Protein AF-Q5DHS1-F1 (afdb_monomer_lite)

Radius of gyration: 29.1 Å; chains: 1; bounding box: 76×35×102 Å

Sequence (194 aa):
MLNRVANLGSSSQIPRDYERNPNKVKKFFRTSRSTSKSRQNVSSSAIWNNHNSSSVSKNNDNNSNKNLPIPMELSWEQVVTKDGFVKHFLKVFCEKVRKGDHFKTIGLIGSTTAGLCVKELVKNHYSKYGTCNDFYLSEIIGRIQPISTLTSSSSPVWSFTEQKIRRIDSNEKILSLFQDTSPGYGLCRRIELS

Organism: Schistosoma japonicum (NCBI:txid6182)

pLDDT: mean 72.88, std 25.74, range [29.55, 98.44]

Secondary structure (DSSP, 8-state):
-----------------------------------------------B-------------------PPPPSBSSEEEEE-TTS-EEEEEEEE-TTTSTT--EEEEEE-TT-BHHHHHHHHIIIIITTT--GGG--EEEEEEEEEE-TT-TT-SSPPEEEEEEEEEEPPTTSBHHHHHHH--PPTT-EEEEEE-

Foldseek 3Di:
DDDDDDDDDDDDDDDDDDDDDDDDDDDDPPPDDDDDDDDDDDAPFDWDDDPDPDPDDDDDDPDDPPPDPDDQEPFKDWDQDPVRDIWIKGWAQECVQPNPRGTDIDTADQQDFFLNVLQVCCVPPNVVRDDSVVKFKKKFKWAWDFPPPCPPDPDTTITTGTDDIDTGDRRHHPVCPPVVDTHPPRIHIHMYMD

Structure (mmCIF, N/CA/C/O backbone):
data_AF-Q5DHS1-F1
#
_entry.id   AF-Q5DHS1-F1
#
loop_
_atom_site.group_PDB
_atom_site.id
_atom_site.type_symbol
_atom_site.label_atom_id
_atom_site.label_alt_id
_atom_site.label_comp_id
_atom_site.label_asym_id
_atom_site.label_entity_id
_atom_site.label_seq_id
_atom_site.pdbx_PDB_ins_code
_atom_site.Cartn_x
_atom_site.Cartn_y
_atom_site.Cartn_z
_atom_site.occupancy
_atom_site.B_iso_or_equiv
_atom_site.auth_seq_id
_atom_site.auth_comp_id
_atom_site.auth_asym_id
_atom_site.auth_atom_id
_atom_site.pdbx_PDB_model_num
ATOM 1 N N . MET A 1 1 ? -23.107 0.014 64.061 1.00 37.88 1 MET A N 1
ATOM 2 C CA . MET A 1 1 ? -24.541 -0.192 64.356 1.00 37.88 1 MET A CA 1
ATOM 3 C C . MET A 1 1 ? -25.331 0.938 63.723 1.00 37.88 1 MET A C 1
ATOM 5 O O . MET A 1 1 ? -24.815 2.040 63.610 1.00 37.88 1 MET A O 1
ATOM 9 N N . LEU A 1 2 ? -26.506 0.586 63.209 1.00 37.94 2 LEU A N 1
ATOM 10 C CA . LEU A 1 2 ? -27.396 1.366 62.351 1.00 37.94 2 LEU A CA 1
ATOM 11 C C . LEU A 1 2 ? -27.851 2.688 62.982 1.00 37.94 2 LEU A C 1
ATOM 13 O O . LEU A 1 2 ? -28.116 2.723 64.175 1.00 37.94 2 LEU A O 1
ATOM 17 N N . ASN A 1 3 ? -28.066 3.706 62.144 1.00 39.12 3 ASN A N 1
ATOM 18 C CA . ASN A 1 3 ? -29.269 4.534 62.235 1.00 39.12 3 ASN A CA 1
ATOM 19 C C . ASN A 1 3 ? -29.636 5.090 60.848 1.00 39.12 3 ASN A C 1
ATOM 21 O O . ASN A 1 3 ? -28.933 5.916 60.271 1.00 39.12 3 ASN A O 1
ATOM 25 N N . ARG A 1 4 ? -30.752 4.580 60.313 1.00 42.94 4 ARG A N 1
ATOM 26 C CA . ARG A 1 4 ? -31.542 5.121 59.198 1.00 42.94 4 ARG A CA 1
ATOM 27 C C . ARG A 1 4 ? -32.915 5.457 59.765 1.00 42.94 4 ARG A C 1
ATOM 29 O O . ARG A 1 4 ? -33.554 4.542 60.266 1.00 42.94 4 ARG A O 1
ATOM 36 N N . VAL A 1 5 ? -33.381 6.689 59.582 1.00 40.88 5 VAL A N 1
ATOM 37 C CA . VAL A 1 5 ? -34.800 7.108 59.520 1.00 40.88 5 VAL A CA 1
ATOM 38 C C . VAL A 1 5 ? -34.810 8.610 59.178 1.00 40.88 5 VAL A C 1
ATOM 40 O O . VAL A 1 5 ? -33.939 9.314 59.670 1.00 40.88 5 VAL A O 1
ATOM 43 N N . ALA A 1 6 ? -35.727 9.226 58.428 1.00 39.50 6 ALA A N 1
ATOM 44 C CA . ALA A 1 6 ? -36.645 8.851 57.350 1.00 39.50 6 ALA A CA 1
ATOM 45 C C . ALA A 1 6 ? -37.309 10.156 56.832 1.00 39.50 6 ALA A C 1
ATOM 47 O O . ALA A 1 6 ? -37.426 11.121 57.577 1.00 39.50 6 ALA A O 1
ATOM 48 N N . ASN A 1 7 ? -37.784 10.110 55.583 1.00 36.38 7 ASN A N 1
ATOM 49 C CA . ASN A 1 7 ? -38.952 10.792 55.002 1.00 36.38 7 ASN A CA 1
ATOM 50 C C . ASN A 1 7 ? -39.144 12.318 55.068 1.00 36.38 7 ASN A C 1
ATOM 52 O O . ASN A 1 7 ? -39.484 12.879 56.102 1.00 36.38 7 ASN A O 1
ATOM 56 N N . LEU A 1 8 ? -39.252 12.898 53.865 1.00 40.66 8 LEU A N 1
ATOM 57 C CA . LEU A 1 8 ? -40.313 13.845 53.507 1.00 40.66 8 LEU A CA 1
ATOM 58 C C . LEU A 1 8 ? -40.911 13.424 52.146 1.00 40.66 8 LEU A C 1
ATOM 60 O O . LEU A 1 8 ? -40.258 13.542 51.113 1.00 40.66 8 LEU A O 1
ATOM 64 N N . GLY A 1 9 ? -42.139 12.889 52.157 1.00 29.55 9 GLY A N 1
ATOM 65 C CA . GLY A 1 9 ? -43.103 13.081 51.056 1.00 29.55 9 GLY A CA 1
ATOM 66 C C . GLY A 1 9 ? -43.733 14.477 51.200 1.00 29.55 9 GLY A C 1
ATOM 67 O O . GLY A 1 9 ? -43.505 15.135 52.208 1.00 29.55 9 GLY A O 1
ATOM 68 N N . SER A 1 10 ? -44.549 15.029 50.308 1.00 35.62 10 SER A N 1
ATOM 69 C CA . SER A 1 10 ? -45.313 14.514 49.169 1.00 35.62 10 SER A CA 1
ATOM 70 C C . SER A 1 10 ? -45.924 15.722 48.426 1.00 35.62 10 SER A C 1
ATOM 72 O O . SER A 1 10 ? -46.044 16.788 49.025 1.00 35.62 10 SER A O 1
ATOM 74 N N . SER A 1 11 ? -46.486 15.473 47.229 1.00 35.16 11 SER A N 1
ATOM 75 C CA . SER A 1 11 ? -47.590 16.241 46.595 1.00 35.16 11 SER A CA 1
ATOM 76 C C . SER A 1 11 ? -47.197 17.557 45.891 1.00 35.16 11 SER A C 1
ATOM 78 O O . SER A 1 11 ? -46.463 18.350 46.453 1.00 35.16 11 SER A O 1
ATOM 80 N N . SER A 1 12 ? -47.673 17.942 44.702 1.00 40.12 12 SER A N 1
ATOM 81 C CA . SER A 1 12 ? -48.556 17.379 43.661 1.00 40.12 12 SER A CA 1
ATOM 82 C C . SER A 1 12 ? -48.578 18.367 42.464 1.00 40.12 12 SER A C 1
ATOM 84 O O . SER A 1 12 ? -48.088 19.483 42.594 1.00 40.12 12 SER A O 1
ATOM 86 N N . GLN A 1 13 ? -49.218 17.963 41.349 1.00 40.41 13 GLN A N 1
ATOM 87 C CA . GLN A 1 13 ? -49.815 18.776 40.257 1.00 40.41 13 GLN A CA 1
ATOM 88 C C . GLN A 1 13 ? -49.124 18.797 38.866 1.00 40.41 13 GLN A C 1
ATOM 90 O O . GLN A 1 13 ? -48.274 19.619 38.552 1.00 40.41 13 GLN A O 1
ATOM 95 N N . ILE A 1 14 ? -49.628 17.918 37.990 1.00 42.31 14 ILE A N 1
ATOM 96 C CA . ILE A 1 14 ? -49.925 18.114 36.545 1.00 42.31 14 ILE A CA 1
ATOM 97 C C . ILE A 1 14 ? -51.483 18.248 36.500 1.00 42.31 14 ILE A C 1
ATOM 99 O O . ILE A 1 14 ? -52.066 17.629 37.401 1.00 42.31 14 ILE A O 1
ATOM 103 N N . PRO A 1 15 ? -52.231 18.952 35.592 1.00 47.88 15 PRO A N 1
ATOM 104 C CA . PRO A 1 15 ? -52.033 19.176 34.134 1.00 47.88 15 PRO A CA 1
ATOM 105 C C . PRO A 1 15 ? -52.479 20.557 33.559 1.00 47.88 15 PRO A C 1
ATOM 107 O O . PRO A 1 15 ? -53.162 21.326 34.229 1.00 47.88 15 PRO A O 1
ATOM 110 N N . ARG A 1 16 ? -52.213 20.824 32.262 1.00 40.84 16 ARG A N 1
ATOM 111 C CA . ARG A 1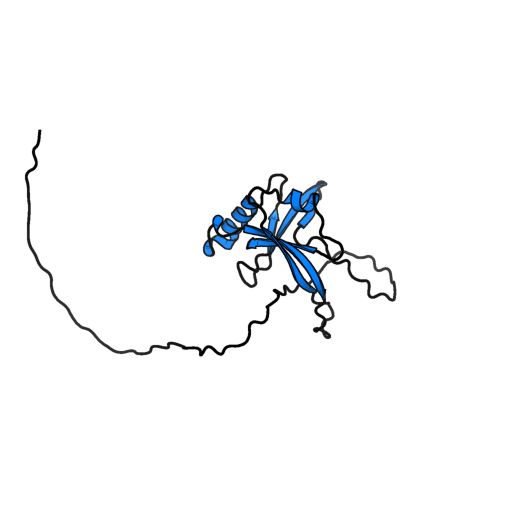 16 ? -53.252 20.922 31.197 1.00 40.84 16 ARG A CA 1
ATOM 112 C C . ARG A 1 16 ? -52.718 21.343 29.818 1.00 40.84 16 ARG A C 1
ATOM 114 O O . ARG A 1 16 ? -51.887 22.234 29.689 1.00 40.84 16 ARG A O 1
ATOM 121 N N . ASP A 1 17 ? -53.281 20.663 28.822 1.00 38.78 17 ASP A N 1
ATOM 122 C CA . ASP A 1 17 ? -53.194 20.840 27.373 1.00 38.78 17 ASP A CA 1
ATOM 123 C C . ASP A 1 17 ? -53.695 22.198 26.868 1.00 38.78 17 ASP A C 1
ATOM 125 O O . ASP A 1 17 ? -54.686 22.700 27.390 1.00 38.78 17 ASP A O 1
ATOM 129 N N . TYR A 1 18 ? -53.121 22.674 25.753 1.00 39.22 18 TYR A N 1
ATOM 130 C CA . TYR A 1 18 ? -53.874 23.341 24.683 1.00 39.22 18 TYR A CA 1
ATOM 131 C C . TYR A 1 18 ? -53.298 23.017 23.287 1.00 39.22 18 TYR A C 1
ATOM 133 O O . TYR A 1 18 ? -52.152 23.312 22.965 1.00 39.22 18 TYR A O 1
ATOM 141 N N . GLU A 1 19 ? -54.174 22.397 22.497 1.00 35.56 19 GLU A N 1
ATOM 142 C CA . GLU A 1 19 ? -54.429 22.529 21.055 1.00 35.56 19 GLU A CA 1
ATOM 143 C C . GLU A 1 19 ? -53.385 22.201 19.965 1.00 35.56 19 GLU A C 1
ATOM 145 O O . GLU A 1 19 ? -52.523 22.970 19.549 1.00 35.56 19 GLU A O 1
ATOM 150 N N . ARG A 1 20 ? -53.680 21.049 19.353 1.00 37.91 20 ARG A N 1
ATOM 151 C CA . ARG A 1 20 ? -53.499 20.639 17.957 1.00 37.91 20 ARG A CA 1
ATOM 152 C C . ARG A 1 20 ? -54.039 21.683 16.957 1.00 37.91 20 ARG A C 1
ATOM 154 O O . ARG A 1 20 ? -55.234 21.948 16.953 1.00 37.91 20 ARG A O 1
ATOM 161 N N . ASN A 1 21 ? -53.220 22.090 15.980 1.00 38.38 21 ASN A N 1
ATOM 162 C CA . ASN A 1 21 ? -53.707 22.574 14.680 1.00 38.38 21 ASN A CA 1
ATOM 163 C C . ASN A 1 21 ? -53.128 21.710 13.533 1.00 38.38 21 ASN A C 1
ATOM 165 O O . ASN A 1 21 ? -51.906 21.647 13.369 1.00 38.38 21 ASN A O 1
ATOM 169 N N . PRO A 1 22 ? -53.970 20.988 12.767 1.00 49.56 22 PRO A N 1
ATOM 170 C CA . PRO A 1 22 ? -53.556 20.165 11.641 1.00 49.56 22 PRO A CA 1
ATOM 171 C C . PRO A 1 22 ? -53.614 20.996 10.356 1.00 49.56 22 PRO A C 1
ATOM 173 O O . PRO A 1 22 ? -54.650 21.582 10.088 1.00 49.56 22 PRO A O 1
ATOM 176 N N . ASN A 1 23 ? -52.535 21.041 9.561 1.00 40.97 23 ASN A N 1
ATOM 177 C CA . ASN A 1 23 ? -52.556 21.118 8.084 1.00 40.97 23 ASN A CA 1
ATOM 178 C C . ASN A 1 23 ? -51.197 21.567 7.518 1.00 40.97 23 ASN A C 1
ATOM 180 O O . ASN A 1 23 ? -50.918 22.760 7.442 1.00 40.97 23 ASN A O 1
ATOM 184 N N . LYS A 1 24 ? -50.395 20.605 7.035 1.00 42.62 24 LYS A N 1
ATOM 185 C CA . LYS A 1 24 ? -49.789 20.606 5.681 1.00 42.62 24 LYS A CA 1
ATOM 186 C C . LYS A 1 24 ? -48.944 19.340 5.440 1.00 42.62 24 LYS A C 1
ATOM 188 O O . LYS A 1 24 ? -47.745 19.280 5.671 1.00 42.62 24 LYS A O 1
ATOM 193 N N . VAL A 1 25 ? -49.661 18.309 4.986 1.00 42.97 25 VAL A N 1
ATOM 194 C CA . VAL A 1 25 ? -49.356 17.325 3.917 1.00 42.97 25 VAL A CA 1
ATOM 195 C C . VAL A 1 25 ? -48.114 17.724 3.069 1.00 42.97 25 VAL A C 1
ATOM 197 O O . VAL A 1 25 ? -48.027 18.870 2.649 1.00 42.97 25 VAL A O 1
ATOM 200 N N . LYS A 1 26 ? -47.127 16.877 2.727 1.00 40.50 26 LYS A N 1
ATOM 201 C CA . LYS A 1 26 ? -47.212 15.607 1.981 1.00 40.50 26 LYS A CA 1
ATOM 202 C C . LYS A 1 26 ? -45.978 14.720 2.190 1.00 40.50 26 LYS A C 1
ATOM 204 O O . LYS A 1 26 ? -44.842 15.149 2.025 1.00 40.50 26 LYS A O 1
ATOM 209 N N . LYS A 1 27 ? -46.260 13.438 2.443 1.00 43.66 27 LYS A N 1
ATOM 210 C CA . LYS A 1 27 ? -45.350 12.301 2.284 1.00 43.66 27 LYS A CA 1
ATOM 211 C C . LYS A 1 27 ? -44.968 12.164 0.808 1.00 43.66 27 LYS A C 1
ATOM 213 O O . LYS A 1 27 ? -45.851 12.014 -0.031 1.00 43.66 27 LYS A O 1
ATOM 218 N N . PHE A 1 28 ? -43.674 12.110 0.517 1.00 39.44 28 PHE A N 1
ATOM 219 C CA . PHE A 1 28 ? -43.167 11.504 -0.711 1.00 39.44 28 PHE A CA 1
ATOM 220 C C . PHE A 1 28 ? -42.215 10.375 -0.331 1.00 39.44 28 PHE A C 1
ATOM 222 O O . PHE A 1 28 ? -41.002 10.546 -0.270 1.00 39.44 28 PHE A O 1
ATOM 229 N N . PHE A 1 29 ? -42.783 9.195 -0.084 1.00 41.22 29 PHE A N 1
ATOM 230 C CA . PHE A 1 29 ? -42.032 7.960 -0.261 1.00 41.22 29 PHE A CA 1
ATOM 231 C C . PHE A 1 29 ? -41.867 7.761 -1.767 1.00 41.22 29 PHE A C 1
ATOM 233 O O . PHE A 1 29 ? -42.817 7.404 -2.461 1.00 41.22 29 PHE A O 1
ATOM 240 N N . ARG A 1 30 ? -40.666 8.013 -2.290 1.00 38.75 30 ARG A N 1
ATOM 241 C CA . ARG A 1 30 ? -40.283 7.470 -3.594 1.00 38.75 30 ARG A CA 1
ATOM 242 C C . ARG A 1 30 ? -39.924 6.003 -3.393 1.00 38.75 30 ARG A C 1
ATOM 244 O O . ARG A 1 30 ? -38.779 5.661 -3.118 1.00 38.75 30 ARG A O 1
ATOM 251 N N . THR A 1 31 ? -40.916 5.133 -3.534 1.00 42.19 31 THR A N 1
ATOM 252 C CA . THR A 1 31 ? -40.681 3.728 -3.867 1.00 42.19 31 THR A CA 1
ATOM 253 C C . THR A 1 31 ? -40.178 3.670 -5.306 1.00 42.19 31 THR A C 1
ATOM 255 O O . THR A 1 31 ? -40.968 3.654 -6.251 1.00 42.19 31 THR A O 1
ATOM 258 N N . SER A 1 32 ? -38.859 3.664 -5.487 1.00 41.00 32 SER A N 1
ATOM 259 C CA . SER A 1 32 ? -38.276 3.271 -6.766 1.00 41.00 32 SER A CA 1
ATOM 260 C C . SER A 1 32 ? -38.293 1.751 -6.848 1.00 41.00 32 SER A C 1
ATOM 262 O O . SER A 1 32 ? -37.564 1.050 -6.151 1.00 41.00 32 SER A O 1
ATOM 264 N N . ARG A 1 33 ? -39.205 1.278 -7.692 1.00 38.97 33 ARG A N 1
ATOM 265 C CA . ARG A 1 33 ? -39.384 -0.090 -8.171 1.00 38.97 33 ARG A CA 1
ATOM 266 C C . ARG A 1 33 ? -38.022 -0.728 -8.479 1.00 38.97 33 ARG A C 1
ATOM 268 O O . ARG A 1 33 ? -37.322 -0.293 -9.391 1.00 38.97 33 ARG A O 1
ATOM 275 N N . SER A 1 34 ? -37.670 -1.762 -7.718 1.00 41.66 34 SER A N 1
ATOM 276 C CA . SER A 1 34 ? -36.559 -2.651 -8.042 1.00 41.66 34 SER A CA 1
ATOM 277 C C . SER A 1 34 ? -36.899 -3.372 -9.344 1.00 41.66 34 SER A C 1
ATOM 279 O O . SER A 1 34 ? -37.880 -4.112 -9.413 1.00 41.66 34 SER A O 1
ATOM 281 N N . THR A 1 35 ? -36.131 -3.105 -10.396 1.00 40.69 35 THR A N 1
ATOM 282 C CA . THR A 1 35 ? -36.103 -3.955 -11.584 1.00 40.69 35 THR A CA 1
ATOM 283 C C . THR A 1 35 ? -34.794 -4.720 -11.535 1.00 40.69 35 THR A C 1
ATOM 285 O O . THR A 1 35 ? -33.711 -4.146 -11.625 1.00 40.69 35 THR A O 1
ATOM 288 N N . SER A 1 36 ? -34.908 -6.028 -11.319 1.00 46.28 36 SER A N 1
ATOM 289 C CA . SER A 1 36 ? -33.803 -6.971 -11.395 1.00 46.28 36 SER A CA 1
ATOM 290 C C . SER A 1 36 ? -33.098 -6.830 -12.741 1.00 46.28 36 SER A C 1
ATOM 292 O O . SER A 1 36 ? -33.675 -7.131 -13.785 1.00 46.28 36 SER A O 1
ATOM 294 N N . LYS A 1 37 ? -31.833 -6.412 -12.715 1.00 39.25 37 LYS A N 1
ATOM 295 C CA . LYS A 1 37 ? -30.891 -6.637 -13.809 1.00 39.25 37 LYS A CA 1
ATOM 296 C C . LYS A 1 37 ? -29.623 -7.258 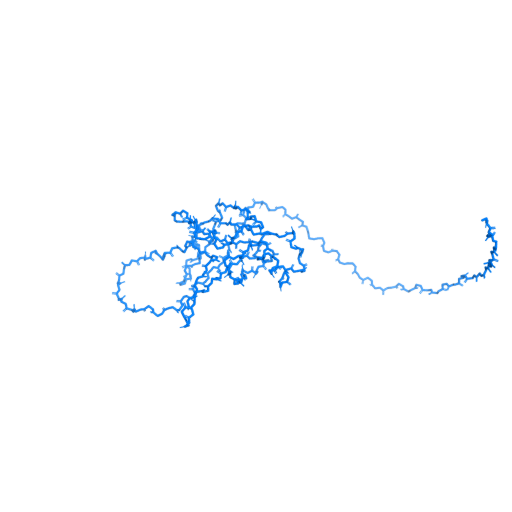-13.239 1.00 39.25 37 LYS A C 1
ATOM 298 O O . LYS A 1 37 ? -28.888 -6.631 -12.490 1.00 39.25 37 LYS A O 1
ATOM 303 N N . SER A 1 38 ? -29.487 -8.540 -13.570 1.00 38.84 38 SER A N 1
ATOM 304 C CA . SER A 1 38 ? -28.272 -9.332 -13.757 1.00 38.84 38 SER A CA 1
ATOM 305 C C . SER A 1 38 ? -26.994 -8.820 -13.090 1.00 38.84 38 SER A C 1
ATOM 307 O O . SER A 1 38 ? -26.420 -7.814 -13.500 1.00 38.84 38 SER A O 1
ATOM 309 N N . ARG A 1 39 ? -26.477 -9.616 -12.147 1.00 42.25 39 ARG A N 1
ATOM 310 C CA . ARG A 1 39 ? -25.081 -9.562 -11.704 1.00 42.25 39 ARG A CA 1
ATOM 311 C C . ARG A 1 39 ? -24.170 -9.721 -12.925 1.00 42.25 39 ARG A C 1
ATOM 313 O O . ARG A 1 39 ? -24.040 -10.817 -13.459 1.00 42.25 39 ARG A O 1
ATOM 320 N N . GLN A 1 40 ? -23.543 -8.637 -13.357 1.00 38.56 40 GLN A N 1
ATOM 321 C CA . GLN A 1 40 ? -22.312 -8.693 -14.134 1.00 38.56 40 GLN A CA 1
ATOM 322 C C . GLN A 1 40 ? -21.216 -8.088 -13.262 1.00 38.56 40 GLN A C 1
ATOM 324 O O . GLN A 1 40 ? -21.400 -7.013 -12.693 1.00 38.56 40 GLN A O 1
ATOM 329 N N . ASN A 1 41 ? -20.123 -8.837 -13.100 1.00 39.72 41 ASN A N 1
ATOM 330 C CA . ASN A 1 41 ? -18.910 -8.422 -12.402 1.00 39.72 41 ASN A CA 1
ATOM 331 C C . ASN A 1 41 ? -18.484 -7.039 -12.898 1.00 39.72 41 ASN A C 1
ATOM 333 O O . ASN A 1 41 ? -18.037 -6.897 -14.034 1.00 39.72 41 ASN A O 1
ATOM 337 N N . VAL A 1 42 ? -18.627 -6.020 -12.055 1.00 34.22 42 VAL A N 1
ATOM 338 C CA . VAL A 1 42 ? -18.088 -4.696 -12.352 1.00 34.22 42 VAL A CA 1
ATOM 339 C C . VAL A 1 42 ? -16.622 -4.735 -11.946 1.00 34.22 42 VAL A C 1
ATOM 341 O O . VAL A 1 42 ? -16.290 -4.540 -10.781 1.00 34.22 42 VAL A O 1
ATOM 344 N N . SER A 1 43 ? -15.750 -5.045 -12.905 1.00 40.69 43 SER A N 1
ATOM 345 C CA . SER A 1 43 ? -14.322 -4.774 -12.768 1.00 40.69 43 SER A CA 1
ATOM 346 C C . SER A 1 43 ? -14.142 -3.283 -12.489 1.00 40.69 43 SER A C 1
ATOM 348 O O . SER A 1 43 ? -14.582 -2.438 -13.269 1.00 40.69 43 SER A O 1
ATOM 350 N N . SER A 1 44 ? -13.525 -2.959 -11.356 1.00 38.53 44 SER A N 1
ATOM 351 C CA . SER A 1 44 ? -13.178 -1.595 -10.961 1.00 38.53 44 SER A CA 1
ATOM 352 C C . SER A 1 44 ? -12.170 -1.005 -11.954 1.00 38.53 44 SER A C 1
ATOM 354 O O . SER A 1 44 ? -10.966 -1.206 -11.820 1.00 38.53 44 SER A O 1
ATOM 356 N N . SER A 1 45 ? -12.642 -0.299 -12.983 1.00 39.59 45 SER A N 1
ATOM 357 C CA . SER A 1 45 ? -11.781 0.374 -13.958 1.00 39.59 45 SER A CA 1
ATOM 358 C C . SER A 1 45 ? -11.396 1.768 -13.452 1.00 39.59 45 SER A C 1
ATOM 360 O O . SER A 1 45 ? -12.170 2.718 -13.587 1.00 39.59 45 SER A O 1
ATOM 362 N N . ALA A 1 46 ? -10.204 1.899 -12.872 1.00 44.59 46 ALA A N 1
ATOM 363 C CA . ALA A 1 46 ? -9.584 3.199 -12.634 1.00 44.59 46 ALA A CA 1
ATOM 364 C C . ALA A 1 46 ? -8.977 3.716 -13.951 1.00 44.59 46 ALA A C 1
ATOM 366 O O . ALA A 1 46 ? -8.167 3.026 -14.565 1.00 44.59 46 ALA A O 1
ATOM 367 N N . ILE A 1 47 ? -9.380 4.911 -14.392 1.00 42.91 47 ILE A N 1
ATOM 368 C CA . ILE A 1 47 ? -8.860 5.572 -15.599 1.00 42.91 47 ILE A CA 1
ATOM 369 C C . ILE A 1 47 ? -7.556 6.282 -15.224 1.00 42.91 47 ILE A C 1
ATOM 371 O O . ILE A 1 47 ? -7.568 7.251 -14.468 1.00 42.91 47 ILE A O 1
ATOM 375 N N . TRP A 1 48 ? -6.427 5.791 -15.737 1.00 39.88 48 TRP A N 1
ATOM 376 C CA . TRP A 1 48 ? -5.108 6.399 -15.539 1.00 39.88 48 TRP A CA 1
ATOM 377 C C . TRP A 1 48 ? -4.712 7.259 -16.747 1.00 39.88 48 TRP A C 1
ATOM 379 O O . TRP A 1 48 ? -4.424 6.727 -17.818 1.00 39.88 48 TRP A O 1
ATOM 389 N N . ASN A 1 49 ? -4.648 8.583 -16.559 1.00 31.62 49 ASN A N 1
ATOM 390 C CA . ASN A 1 49 ? -4.038 9.511 -17.516 1.00 31.62 49 ASN A CA 1
ATOM 391 C C . ASN A 1 49 ? -2.583 9.768 -17.109 1.00 31.62 49 ASN A C 1
ATOM 393 O O . ASN A 1 49 ? -2.322 10.413 -16.095 1.00 31.62 49 ASN A O 1
ATOM 397 N N . ASN A 1 50 ? -1.631 9.266 -17.895 1.00 37.59 50 ASN A N 1
ATOM 398 C CA . ASN A 1 50 ? -0.208 9.453 -17.629 1.00 37.59 50 ASN A CA 1
ATOM 399 C C . ASN A 1 50 ? 0.306 10.708 -18.360 1.00 37.59 50 ASN A C 1
ATOM 401 O O . ASN A 1 50 ? 0.629 10.647 -19.544 1.00 37.59 50 ASN A O 1
ATOM 405 N N . HIS A 1 51 ? 0.374 11.850 -17.670 1.00 34.03 51 HIS A N 1
ATOM 406 C CA . HIS A 1 51 ? 1.156 13.006 -18.124 1.00 34.03 51 HIS A CA 1
ATOM 407 C C . HIS A 1 51 ? 2.549 12.927 -17.500 1.00 34.03 51 HIS A C 1
ATOM 409 O O . HIS A 1 51 ? 2.832 13.578 -16.498 1.00 34.03 51 HIS A O 1
ATOM 415 N N . ASN A 1 52 ? 3.422 12.108 -18.084 1.00 38.59 52 ASN A N 1
ATOM 416 C CA . ASN A 1 52 ? 4.822 12.074 -17.685 1.00 38.59 52 ASN A CA 1
ATOM 417 C C . ASN A 1 52 ? 5.570 13.176 -18.455 1.00 38.59 52 ASN A C 1
ATOM 419 O O . ASN A 1 52 ? 5.929 12.998 -19.617 1.00 38.59 52 ASN A O 1
ATOM 423 N N . SER A 1 53 ? 5.761 14.346 -17.840 1.00 36.97 53 SER A N 1
ATOM 424 C CA . SER A 1 53 ? 6.630 15.400 -18.374 1.00 36.97 53 SER A CA 1
ATOM 425 C C . SER A 1 53 ? 8.072 15.151 -17.929 1.00 36.97 53 SER A C 1
ATOM 427 O O . SER A 1 53 ? 8.573 15.795 -17.009 1.00 36.97 53 SER A O 1
ATOM 429 N N . SER A 1 54 ? 8.742 14.201 -18.576 1.00 39.19 54 SER A N 1
ATOM 430 C CA . SER A 1 54 ? 10.203 14.144 -18.600 1.00 39.19 54 SER A CA 1
ATOM 431 C C . SER A 1 54 ? 10.668 14.547 -19.998 1.00 39.19 54 SER A C 1
ATOM 433 O O . SER A 1 54 ? 10.087 14.153 -21.008 1.00 39.19 54 SER A O 1
ATOM 435 N N . SER A 1 55 ? 11.676 15.414 -20.069 1.00 39.94 55 SER A N 1
ATOM 436 C CA . SER A 1 55 ? 12.272 15.888 -21.317 1.00 39.94 55 SER A CA 1
ATOM 437 C C . SER A 1 55 ? 12.964 14.728 -22.036 1.00 39.94 55 SER A C 1
ATOM 439 O O . SER A 1 55 ? 14.146 14.465 -21.820 1.00 39.94 55 SER A O 1
ATOM 441 N N . VAL A 1 56 ? 12.216 14.009 -22.870 1.00 38.81 56 VAL A N 1
ATOM 442 C CA . VAL A 1 56 ? 12.755 12.975 -23.753 1.00 38.81 56 VAL A CA 1
ATOM 443 C C . VAL A 1 56 ? 13.353 13.669 -24.973 1.00 38.81 56 VAL A C 1
ATOM 445 O O . VAL A 1 56 ? 12.647 14.322 -25.744 1.00 38.81 56 VAL A O 1
ATOM 448 N N . SER A 1 57 ? 14.673 13.546 -25.119 1.00 37.12 57 SER A N 1
ATOM 449 C CA . SER A 1 57 ? 15.406 13.933 -26.323 1.00 37.12 57 SER A CA 1
ATOM 450 C C . SER A 1 57 ? 14.736 13.314 -27.553 1.00 37.12 57 SER A C 1
ATOM 452 O O . SER A 1 57 ? 14.533 12.099 -27.615 1.00 37.12 57 SER A O 1
ATOM 454 N N . LYS A 1 58 ? 14.342 14.158 -28.511 1.00 38.88 58 LYS A N 1
ATOM 455 C CA . LYS A 1 58 ? 13.690 13.748 -29.758 1.00 38.88 58 LYS A CA 1
ATOM 456 C C . LYS A 1 58 ? 14.719 13.092 -30.679 1.00 38.88 58 LYS A C 1
ATOM 458 O O . LYS A 1 58 ? 15.297 13.773 -31.519 1.00 38.88 58 LYS A O 1
ATOM 463 N N . ASN A 1 59 ? 14.900 11.779 -30.560 1.00 34.66 59 ASN A N 1
ATOM 464 C CA . ASN A 1 59 ? 15.472 10.987 -31.644 1.00 34.66 59 ASN A CA 1
ATOM 465 C C . ASN A 1 59 ? 14.340 10.386 -32.479 1.00 34.66 59 ASN A C 1
ATOM 467 O O . ASN A 1 59 ? 13.419 9.742 -31.974 1.00 34.66 59 ASN A O 1
ATOM 471 N N . ASN A 1 60 ? 14.402 10.715 -33.763 1.00 44.69 60 ASN A N 1
ATOM 472 C CA . ASN A 1 60 ? 13.388 10.491 -34.773 1.00 44.69 60 ASN A CA 1
ATOM 473 C C . ASN A 1 60 ? 13.469 9.038 -35.269 1.00 44.69 60 ASN A C 1
ATOM 475 O O . ASN A 1 60 ? 14.086 8.771 -36.294 1.00 44.69 60 ASN A O 1
ATOM 479 N N . ASP A 1 61 ? 12.864 8.102 -34.536 1.00 35.91 61 ASP A N 1
ATOM 480 C CA . ASP A 1 61 ? 12.723 6.715 -34.987 1.00 35.91 61 ASP A CA 1
ATOM 481 C C . ASP A 1 61 ? 11.298 6.466 -35.471 1.00 35.91 61 ASP A C 1
ATOM 483 O O . ASP A 1 61 ? 10.363 6.259 -34.690 1.00 35.91 61 ASP A O 1
ATOM 487 N N . ASN A 1 62 ? 11.154 6.475 -36.792 1.00 41.81 62 ASN A N 1
ATOM 488 C CA . ASN A 1 62 ? 9.965 6.021 -37.486 1.00 41.81 62 ASN A CA 1
ATOM 489 C C . ASN A 1 62 ? 9.717 4.530 -37.200 1.00 41.81 62 ASN A C 1
ATOM 491 O O . ASN A 1 62 ? 10.585 3.688 -37.407 1.00 41.81 62 ASN A O 1
ATOM 495 N N . ASN A 1 63 ? 8.473 4.220 -36.835 1.00 43.41 63 ASN A N 1
ATOM 496 C CA . ASN A 1 63 ? 7.849 2.900 -36.915 1.00 43.41 63 ASN A CA 1
ATOM 497 C C . ASN A 1 63 ? 8.251 1.851 -35.854 1.00 43.41 63 ASN A C 1
ATOM 499 O O . ASN A 1 63 ? 9.011 0.915 -36.080 1.00 43.41 63 ASN A O 1
ATOM 503 N N . SER A 1 64 ? 7.620 1.946 -34.687 1.00 35.72 64 SER A N 1
ATOM 504 C CA . SER A 1 64 ? 7.098 0.779 -33.965 1.00 35.72 64 SER A CA 1
ATOM 505 C C . SER A 1 64 ? 6.010 1.271 -33.018 1.00 35.72 64 SER A C 1
ATOM 507 O O . SER A 1 64 ? 6.185 2.287 -32.347 1.00 35.72 64 SER A O 1
ATOM 509 N N . ASN A 1 65 ? 4.887 0.555 -32.938 1.00 43.53 65 ASN A N 1
ATOM 510 C CA . ASN A 1 65 ? 4.033 0.585 -31.752 1.00 43.53 65 ASN A CA 1
ATOM 511 C C . ASN A 1 65 ? 4.894 0.088 -30.579 1.00 43.53 65 ASN A C 1
ATOM 513 O O . ASN A 1 65 ? 4.880 -1.094 -30.240 1.00 43.53 65 ASN A O 1
ATOM 517 N N . LYS A 1 66 ? 5.745 0.965 -30.034 1.00 42.84 66 LYS A N 1
ATOM 518 C CA . LYS A 1 66 ? 6.612 0.668 -28.899 1.00 42.84 66 LYS A CA 1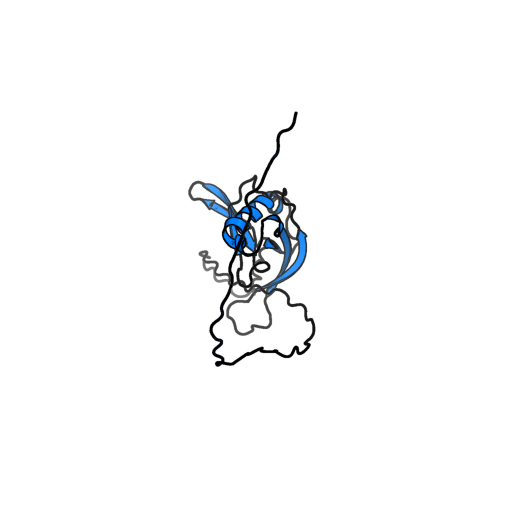
ATOM 519 C C . LYS A 1 66 ? 5.672 0.475 -27.722 1.00 42.84 66 LYS A C 1
ATOM 521 O O . LYS A 1 66 ? 5.149 1.448 -27.186 1.00 42.84 66 LYS A O 1
ATOM 526 N N . ASN A 1 67 ? 5.416 -0.790 -27.387 1.00 52.97 67 ASN A N 1
ATOM 527 C CA . ASN A 1 67 ? 4.769 -1.203 -26.151 1.00 52.97 67 ASN A CA 1
ATOM 528 C C . ASN A 1 67 ? 5.419 -0.412 -25.014 1.00 52.97 67 ASN A C 1
ATOM 530 O O . ASN A 1 67 ? 6.556 -0.696 -24.637 1.00 52.97 67 ASN A O 1
ATOM 534 N N . LEU A 1 68 ? 4.734 0.625 -24.527 1.00 55.78 68 LEU A N 1
ATOM 535 C CA . LEU A 1 68 ? 5.177 1.350 -23.347 1.00 55.78 68 LEU A CA 1
ATOM 536 C C . LEU A 1 68 ? 5.379 0.308 -22.242 1.00 55.78 68 LEU A C 1
ATOM 538 O O . LEU A 1 68 ? 4.491 -0.532 -22.055 1.00 55.78 68 LEU A O 1
ATOM 542 N N . PRO A 1 69 ? 6.533 0.306 -21.553 1.00 65.38 69 PRO A N 1
ATOM 543 C CA . PRO A 1 69 ? 6.782 -0.669 -20.507 1.00 65.38 69 PRO A CA 1
ATOM 544 C C . PRO A 1 69 ? 5.677 -0.530 -19.460 1.00 65.38 69 PRO A C 1
ATOM 546 O O . PRO A 1 69 ? 5.488 0.541 -18.880 1.00 65.38 69 PRO A O 1
ATOM 549 N N . ILE A 1 70 ? 4.904 -1.601 -19.271 1.00 69.56 70 ILE A N 1
ATOM 550 C CA . ILE A 1 70 ? 3.846 -1.636 -18.264 1.00 69.56 70 ILE A CA 1
ATOM 551 C C . ILE A 1 70 ? 4.536 -1.507 -16.901 1.00 69.56 70 ILE A C 1
ATOM 553 O O . ILE A 1 70 ? 5.413 -2.322 -16.600 1.00 69.56 70 ILE A O 1
ATOM 557 N N . PRO A 1 71 ? 4.192 -0.498 -16.083 1.00 79.56 71 PRO A N 1
ATOM 558 C CA . PRO A 1 71 ? 4.834 -0.310 -14.792 1.00 79.56 71 PRO A CA 1
ATOM 559 C C . PRO A 1 71 ? 4.542 -1.506 -13.883 1.00 79.56 71 PRO A C 1
ATOM 561 O O . PRO A 1 71 ? 3.385 -1.884 -13.697 1.00 79.56 71 PRO A O 1
ATOM 564 N N . MET A 1 72 ? 5.598 -2.093 -13.315 1.00 85.94 72 MET A N 1
ATOM 565 C CA . MET A 1 72 ? 5.477 -3.222 -12.388 1.00 85.94 72 MET A CA 1
ATOM 566 C C . MET A 1 72 ? 4.947 -2.775 -11.022 1.00 85.94 72 MET A C 1
ATOM 568 O O . MET A 1 72 ? 4.120 -3.458 -10.432 1.00 85.94 72 MET A O 1
ATOM 572 N N . GLU A 1 73 ? 5.357 -1.606 -10.537 1.00 90.38 73 GLU A N 1
ATOM 573 C CA . GLU A 1 73 ? 4.918 -1.067 -9.249 1.00 90.38 73 GLU A CA 1
ATOM 574 C C . GLU A 1 73 ? 4.090 0.203 -9.461 1.00 90.38 73 GLU A C 1
ATOM 576 O O . GLU A 1 73 ? 4.564 1.183 -10.032 1.00 90.38 73 GLU A O 1
ATOM 581 N N . LEU A 1 74 ? 2.834 0.181 -9.009 1.00 91.38 74 LEU A N 1
ATOM 582 C CA . LEU A 1 74 ? 1.921 1.331 -9.083 1.00 91.38 74 LEU A CA 1
ATOM 583 C C . LEU A 1 74 ? 1.845 2.110 -7.771 1.00 91.38 74 LEU A C 1
ATOM 585 O O . LEU A 1 74 ? 1.386 3.253 -7.748 1.00 91.38 74 LEU A O 1
ATOM 589 N N . SER A 1 75 ? 2.262 1.474 -6.678 1.00 95.69 75 SER A N 1
ATOM 590 C CA . SER A 1 75 ? 2.092 1.995 -5.325 1.00 95.69 75 SER A CA 1
ATOM 591 C C . SER A 1 75 ? 3.367 2.495 -4.677 1.00 95.69 75 SER A C 1
ATOM 593 O O . SER A 1 75 ? 3.281 3.049 -3.588 1.00 95.69 75 SER A O 1
ATOM 595 N N . TRP A 1 76 ? 4.529 2.346 -5.303 1.00 94.94 76 TRP A N 1
ATOM 596 C CA . TRP A 1 76 ? 5.796 2.719 -4.688 1.00 94.94 76 TRP A CA 1
ATOM 597 C C . TRP A 1 76 ? 6.603 3.650 -5.582 1.00 94.94 76 TRP A C 1
ATOM 599 O O . TRP A 1 76 ? 6.763 3.400 -6.775 1.00 94.94 76 TRP A O 1
ATOM 609 N N . GLU A 1 77 ? 7.108 4.729 -4.987 1.00 92.69 77 GLU A N 1
ATOM 610 C CA . GLU A 1 77 ? 7.995 5.682 -5.647 1.00 92.69 77 GLU A CA 1
ATOM 611 C C . GLU A 1 77 ? 9.195 6.006 -4.760 1.00 92.69 77 GLU A C 1
ATOM 613 O O . GLU A 1 77 ? 9.080 6.177 -3.542 1.00 92.69 77 GLU A O 1
ATOM 618 N N . GLN A 1 78 ? 10.355 6.132 -5.399 1.00 92.88 78 GLN A N 1
ATOM 619 C CA . GLN A 1 78 ? 11.595 6.569 -4.778 1.00 92.88 78 GLN A CA 1
ATOM 620 C C . GLN A 1 78 ? 12.006 7.909 -5.386 1.00 92.88 78 GLN A C 1
ATOM 622 O O . GLN A 1 78 ? 12.107 8.044 -6.603 1.00 92.88 78 GLN A O 1
ATOM 627 N N . VAL A 1 79 ? 12.259 8.899 -4.533 1.00 93.50 79 VAL A N 1
ATOM 628 C CA . VAL A 1 79 ? 12.662 10.247 -4.943 1.00 93.50 79 VAL A CA 1
ATOM 629 C C . VAL A 1 79 ? 13.999 10.577 -4.300 1.00 93.50 79 VAL A C 1
ATOM 631 O O . VAL A 1 79 ? 14.131 10.539 -3.077 1.00 93.50 79 VAL A O 1
ATOM 634 N N . VAL A 1 80 ? 14.986 10.922 -5.124 1.00 94.44 80 VAL A N 1
ATOM 635 C CA . VAL A 1 80 ? 16.282 11.433 -4.664 1.00 94.44 80 VAL A CA 1
ATOM 636 C C . VAL A 1 80 ? 16.172 12.949 -4.530 1.00 94.44 80 VAL A C 1
ATOM 638 O O . VAL A 1 80 ? 15.832 13.640 -5.492 1.00 94.44 80 VAL A O 1
ATOM 641 N N . THR A 1 81 ? 16.399 13.478 -3.330 1.00 92.75 81 THR A N 1
ATOM 642 C CA . THR A 1 81 ? 16.391 14.926 -3.095 1.00 92.75 81 THR A CA 1
ATOM 643 C C . THR A 1 81 ? 17.683 15.566 -3.598 1.00 92.75 81 THR A C 1
ATOM 645 O O . THR A 1 81 ? 18.685 14.892 -3.821 1.00 92.75 81 THR A O 1
ATOM 648 N N . LYS A 1 82 ? 17.677 16.897 -3.751 1.00 93.00 82 LYS A N 1
ATOM 649 C CA . LYS A 1 82 ? 18.864 17.666 -4.169 1.00 93.00 82 LYS A CA 1
ATOM 650 C C . LYS A 1 82 ? 20.068 17.445 -3.247 1.00 93.00 82 LYS A C 1
ATOM 652 O O . LYS A 1 82 ? 21.196 17.456 -3.715 1.00 93.00 82 LYS A O 1
ATOM 657 N N . ASP A 1 83 ? 19.802 17.184 -1.971 1.00 93.12 83 ASP A N 1
ATOM 658 C CA . ASP A 1 83 ? 20.811 16.921 -0.942 1.00 93.12 83 ASP A CA 1
ATOM 659 C C . ASP A 1 83 ? 21.336 15.469 -0.967 1.00 93.12 83 ASP A C 1
ATOM 661 O O . ASP A 1 83 ? 22.088 15.064 -0.086 1.00 93.12 83 ASP A O 1
ATOM 665 N N . GLY A 1 84 ? 20.909 14.655 -1.939 1.00 92.44 84 GLY A N 1
ATOM 666 C CA . GLY A 1 84 ? 21.332 13.262 -2.102 1.00 92.44 84 GLY A CA 1
ATOM 667 C C . GLY A 1 84 ? 20.573 12.247 -1.243 1.00 92.44 84 GLY A C 1
ATOM 668 O O . GLY A 1 84 ? 20.818 11.048 -1.366 1.00 92.44 84 GLY A O 1
ATOM 669 N N . PHE A 1 85 ? 19.625 12.677 -0.403 1.00 91.69 85 PHE A N 1
ATOM 670 C CA . PHE A 1 85 ? 18.822 11.751 0.397 1.00 91.69 85 PHE A CA 1
ATOM 671 C C . PHE A 1 85 ? 17.764 11.043 -0.446 1.00 91.69 85 PHE A C 1
ATOM 673 O O . PHE A 1 85 ? 17.065 11.647 -1.260 1.00 91.69 85 PHE A O 1
ATOM 680 N N . VAL A 1 86 ? 17.591 9.752 -0.182 1.00 92.69 86 VAL A N 1
ATOM 681 C CA . VAL A 1 86 ? 16.534 8.942 -0.781 1.00 92.69 86 VAL A CA 1
ATOM 682 C C . VAL A 1 86 ? 15.292 8.991 0.104 1.00 92.69 86 VAL A C 1
ATOM 684 O O . VAL A 1 86 ? 15.342 8.631 1.280 1.00 92.69 86 VAL A O 1
ATOM 687 N N . LYS A 1 87 ? 14.163 9.416 -0.465 1.00 94.38 87 LYS A N 1
ATOM 688 C CA . LYS A 1 87 ? 12.842 9.351 0.169 1.00 94.38 87 LYS A CA 1
ATOM 689 C C . LYS A 1 87 ? 11.974 8.325 -0.542 1.00 94.38 87 LYS A C 1
ATOM 691 O O . LYS A 1 87 ? 11.978 8.246 -1.769 1.00 94.38 87 LYS A O 1
ATOM 696 N N . HIS A 1 88 ? 11.203 7.576 0.236 1.00 95.19 88 HIS A N 1
ATOM 697 C CA . HIS A 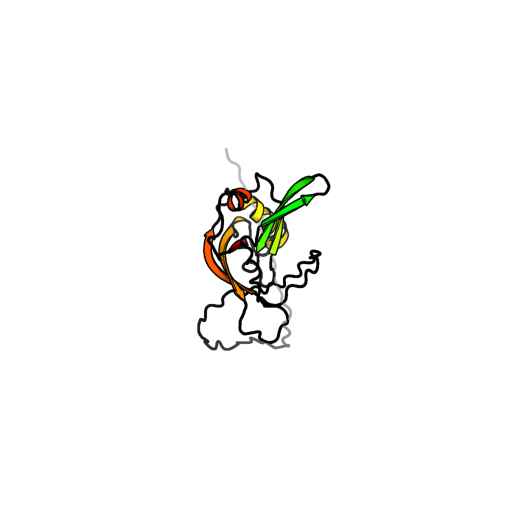1 88 ? 10.265 6.589 -0.277 1.00 95.19 88 HIS A CA 1
ATOM 698 C C . HIS A 1 88 ? 8.832 7.036 -0.014 1.00 95.19 88 HIS A C 1
ATOM 700 O O . HIS A 1 88 ? 8.520 7.545 1.064 1.00 95.19 88 HIS A O 1
ATOM 706 N N . PHE A 1 89 ? 7.959 6.815 -0.990 1.00 96.56 89 PHE A N 1
ATOM 707 C CA . PHE A 1 89 ? 6.550 7.167 -0.914 1.00 96.56 89 PHE A CA 1
ATOM 708 C C . PHE A 1 89 ? 5.679 5.977 -1.302 1.00 96.56 89 PHE A C 1
ATOM 710 O O . PHE A 1 89 ? 5.993 5.231 -2.230 1.00 96.56 89 PHE A O 1
ATOM 717 N N . LEU A 1 90 ? 4.572 5.826 -0.583 1.00 97.62 90 LEU A N 1
ATOM 718 C CA . LEU A 1 90 ? 3.531 4.843 -0.835 1.00 97.62 90 LEU A CA 1
ATOM 719 C C . LEU A 1 90 ? 2.293 5.545 -1.380 1.00 97.62 90 LEU A C 1
ATOM 721 O O . LEU A 1 90 ? 1.732 6.394 -0.693 1.00 97.62 90 LEU A O 1
ATOM 725 N N . LYS A 1 91 ? 1.815 5.150 -2.556 1.00 97.62 91 LYS A N 1
ATOM 726 C CA . LYS A 1 91 ? 0.471 5.477 -3.043 1.00 97.62 91 LYS A CA 1
ATOM 727 C C . LYS A 1 91 ? -0.486 4.360 -2.639 1.00 97.62 91 LYS A C 1
ATOM 729 O O . LYS A 1 91 ? -0.391 3.242 -3.148 1.00 97.62 91 LYS A O 1
ATOM 734 N N . VAL A 1 92 ? -1.413 4.670 -1.739 1.00 97.94 92 VAL A N 1
ATOM 735 C CA . VAL A 1 92 ? -2.477 3.759 -1.305 1.00 97.94 92 VAL A CA 1
ATOM 736 C C . VAL A 1 92 ? -3.753 4.111 -2.042 1.00 97.94 92 VAL A C 1
ATOM 738 O O . VAL A 1 92 ? -4.252 5.226 -1.906 1.00 97.94 92 VAL A O 1
ATOM 741 N N . PHE A 1 93 ? -4.274 3.171 -2.822 1.00 96.94 93 PHE A N 1
ATOM 742 C CA . PHE A 1 93 ? -5.522 3.344 -3.554 1.00 96.94 93 PHE A CA 1
ATOM 743 C C . PHE A 1 93 ? -6.717 3.200 -2.608 1.00 96.94 93 PHE A C 1
ATOM 745 O O . PHE A 1 93 ? -6.791 2.240 -1.843 1.00 96.94 93 PHE A O 1
ATOM 752 N N . CYS A 1 94 ? -7.656 4.144 -2.657 1.00 96.56 94 CYS A N 1
ATOM 753 C CA . CYS A 1 94 ? -8.725 4.266 -1.654 1.00 96.56 94 CYS A CA 1
ATOM 754 C C . CYS A 1 94 ? -10.136 4.146 -2.248 1.00 96.56 94 CYS A C 1
ATOM 756 O O . CYS A 1 94 ? -11.132 4.416 -1.571 1.00 96.56 94 CYS A O 1
ATOM 758 N N . GLU A 1 95 ? -10.236 3.712 -3.504 1.00 93.19 95 GLU A N 1
ATOM 759 C CA . GLU A 1 95 ? -11.489 3.678 -4.264 1.00 93.19 95 GLU A CA 1
ATOM 760 C C . GLU A 1 95 ? -12.535 2.739 -3.640 1.00 93.19 95 GLU A C 1
ATOM 762 O O . GLU A 1 95 ? -13.736 2.969 -3.805 1.00 93.19 95 GLU A O 1
ATOM 767 N N . LYS A 1 96 ? -12.087 1.719 -2.888 1.00 92.38 96 LYS A N 1
ATOM 768 C CA . LYS A 1 96 ? -12.945 0.796 -2.125 1.00 92.38 96 LYS A CA 1
ATOM 769 C C . LYS A 1 96 ? -13.555 1.437 -0.876 1.00 92.38 96 LYS A C 1
ATOM 771 O O . LYS A 1 96 ? -14.682 1.101 -0.526 1.00 92.38 96 LYS A O 1
ATOM 776 N N . VAL A 1 97 ? -12.868 2.397 -0.253 1.00 94.75 97 VAL A N 1
ATOM 777 C CA . VAL A 1 97 ? -13.381 3.134 0.915 1.00 94.75 97 VAL A CA 1
ATOM 778 C C . VAL A 1 97 ? -14.329 4.249 0.482 1.00 94.75 97 VAL A C 1
ATOM 780 O O . VAL A 1 97 ? -15.416 4.411 1.039 1.00 94.75 97 VAL A O 1
ATOM 783 N N . ARG A 1 98 ? -13.938 5.027 -0.534 1.00 93.06 98 ARG A N 1
ATOM 784 C CA . ARG A 1 98 ? -14.751 6.121 -1.070 1.00 93.06 98 ARG A CA 1
ATOM 785 C C . ARG A 1 98 ? -14.627 6.183 -2.586 1.00 93.06 98 ARG A C 1
ATOM 787 O O . ARG A 1 98 ? -13.577 6.519 -3.128 1.00 93.06 98 ARG A O 1
ATOM 794 N N . LYS A 1 99 ? -15.747 5.972 -3.281 1.00 89.81 99 LYS A N 1
ATOM 795 C CA . LYS A 1 99 ? -15.808 6.092 -4.743 1.00 89.81 99 LYS A CA 1
ATOM 796 C C . LYS A 1 99 ? -15.329 7.476 -5.202 1.00 89.81 99 LYS A C 1
ATOM 798 O O . LYS A 1 99 ? -15.802 8.497 -4.701 1.00 89.81 99 LYS A O 1
ATOM 803 N N . GLY A 1 100 ? -14.424 7.489 -6.179 1.00 89.81 100 GLY A N 1
ATOM 804 C CA . GLY A 1 100 ? -13.801 8.703 -6.717 1.00 89.81 100 GLY A CA 1
ATOM 805 C C . GLY A 1 100 ? -12.587 9.199 -5.927 1.00 89.81 100 GLY A C 1
ATOM 806 O O . GLY A 1 100 ? -11.954 10.160 -6.351 1.00 89.81 100 GLY A O 1
ATOM 807 N N . ASP A 1 101 ? -12.242 8.562 -4.804 1.00 91.88 101 ASP A N 1
ATOM 808 C CA . ASP A 1 101 ? -10.995 8.836 -4.095 1.00 91.88 101 ASP A CA 1
ATOM 809 C C . ASP A 1 101 ? -9.899 7.881 -4.574 1.00 91.88 101 ASP A C 1
ATOM 811 O O . ASP A 1 101 ? -9.790 6.750 -4.104 1.00 91.88 101 ASP A O 1
ATOM 815 N N . HIS A 1 102 ? -9.125 8.329 -5.562 1.00 92.44 102 HIS A N 1
ATOM 816 C CA . HIS A 1 102 ? -8.189 7.471 -6.285 1.00 92.44 102 HIS A CA 1
ATOM 817 C C . HIS A 1 102 ? -7.084 6.918 -5.386 1.00 92.44 102 HIS A C 1
ATOM 819 O O . HIS A 1 102 ? -7.009 5.709 -5.179 1.00 92.44 102 HIS A O 1
ATOM 825 N N . PHE A 1 103 ? -6.232 7.787 -4.836 1.00 96.31 103 PHE A N 1
ATOM 826 C CA . PHE A 1 103 ? -5.174 7.377 -3.920 1.00 96.31 103 PHE A CA 1
ATOM 827 C C . PHE A 1 103 ? -4.767 8.490 -2.951 1.00 96.31 103 PHE A C 1
ATOM 829 O O . PHE A 1 103 ? -5.030 9.678 -3.171 1.00 96.31 103 PHE A O 1
ATOM 836 N N . LYS A 1 104 ? -4.085 8.088 -1.880 1.00 97.31 104 LYS A N 1
ATOM 837 C CA . LYS A 1 104 ? -3.370 8.960 -0.943 1.00 97.31 104 LYS A CA 1
ATOM 838 C C . LYS A 1 104 ? -1.899 8.576 -0.911 1.00 97.31 104 LYS A C 1
ATOM 840 O O . LYS A 1 104 ? -1.566 7.401 -1.036 1.00 97.31 104 LYS A O 1
ATOM 845 N N . THR A 1 105 ? -1.031 9.566 -0.743 1.00 97.12 105 THR A N 1
ATOM 846 C CA . THR A 1 105 ? 0.417 9.353 -0.673 1.00 97.12 105 THR A CA 1
ATOM 847 C C . THR A 1 105 ? 0.889 9.443 0.772 1.00 97.12 105 THR A C 1
ATOM 849 O O . THR A 1 105 ? 0.562 10.409 1.456 1.00 97.12 105 THR A O 1
ATOM 852 N N . ILE A 1 106 ? 1.678 8.466 1.215 1.00 96.94 106 ILE A N 1
ATOM 853 C CA . ILE A 1 106 ? 2.269 8.388 2.556 1.00 96.94 106 ILE A CA 1
ATOM 854 C C . ILE A 1 106 ? 3.791 8.331 2.420 1.00 96.94 106 ILE A C 1
ATOM 856 O O . ILE A 1 106 ? 4.313 7.628 1.555 1.00 96.94 106 ILE A O 1
ATOM 860 N N . GLY A 1 107 ? 4.516 9.054 3.272 1.00 95.62 107 GLY A N 1
ATOM 861 C CA . GLY A 1 107 ? 5.970 8.922 3.369 1.00 95.62 107 GLY A CA 1
ATOM 862 C C . GLY A 1 107 ? 6.361 7.635 4.098 1.00 95.62 107 GLY A C 1
ATOM 863 O O . GLY A 1 107 ? 5.832 7.338 5.167 1.00 95.62 107 GLY A O 1
ATOM 864 N N . LEU A 1 108 ? 7.300 6.874 3.541 1.00 95.44 108 LEU A N 1
ATOM 865 C CA . LEU A 1 108 ? 7.798 5.642 4.147 1.00 95.44 108 LEU A CA 1
ATOM 866 C C . LEU A 1 108 ? 9.186 5.841 4.756 1.00 95.44 108 LEU A C 1
ATOM 868 O O . LEU A 1 108 ? 10.083 6.410 4.131 1.00 95.44 108 LEU A O 1
ATOM 872 N N . ILE A 1 109 ? 9.370 5.284 5.950 1.00 93.44 109 ILE A N 1
ATOM 873 C CA . ILE A 1 109 ? 10.674 5.039 6.572 1.00 93.44 109 ILE A CA 1
ATOM 874 C C . ILE A 1 109 ? 10.840 3.532 6.820 1.00 93.44 109 ILE A C 1
ATOM 876 O O . ILE A 1 109 ? 9.870 2.778 6.769 1.00 93.44 109 ILE A O 1
ATOM 880 N N . GLY A 1 110 ? 12.063 3.073 7.111 1.00 90.25 110 GLY A N 1
ATOM 881 C CA . GLY A 1 110 ? 12.384 1.640 7.262 1.00 90.25 110 GLY A CA 1
ATOM 882 C C . GLY A 1 110 ? 11.559 0.878 8.312 1.00 90.25 110 GLY A C 1
ATOM 883 O O . GLY A 1 110 ? 11.445 -0.344 8.247 1.00 90.25 110 GLY A O 1
ATOM 884 N N . SER A 1 111 ? 10.972 1.582 9.281 1.00 94.31 111 SER A N 1
ATOM 885 C CA . SER A 1 111 ? 10.120 1.012 10.330 1.00 94.31 111 SER A CA 1
ATOM 886 C C . SER A 1 111 ? 8.617 1.144 10.061 1.00 94.31 111 SER A C 1
ATOM 888 O O . SER A 1 111 ? 7.827 0.675 10.879 1.00 94.31 111 SER A O 1
ATOM 890 N N . THR A 1 112 ? 8.196 1.762 8.953 1.00 97.62 112 THR A N 1
ATOM 891 C CA . THR A 1 112 ? 6.773 1.966 8.659 1.00 97.62 112 THR A CA 1
ATOM 892 C C . THR A 1 112 ? 6.077 0.627 8.403 1.00 97.62 112 THR A C 1
ATOM 894 O O . THR A 1 112 ? 6.373 -0.071 7.429 1.00 97.62 112 THR A O 1
ATOM 897 N N . THR A 1 113 ? 5.126 0.283 9.273 1.00 98.25 113 THR A N 1
ATOM 898 C CA . THR A 1 113 ? 4.280 -0.909 9.141 1.00 98.25 113 THR A CA 1
ATOM 899 C C . THR A 1 113 ? 2.947 -0.588 8.473 1.00 98.25 113 THR A C 1
ATOM 901 O O . THR A 1 113 ? 2.509 0.567 8.447 1.00 98.25 113 THR A O 1
ATOM 904 N N . ALA A 1 114 ? 2.257 -1.618 7.981 1.00 98.12 114 ALA A N 1
ATOM 905 C CA . ALA A 1 114 ? 0.924 -1.466 7.404 1.00 98.12 114 ALA A CA 1
ATOM 906 C C . ALA A 1 114 ? -0.076 -0.838 8.387 1.00 98.12 114 ALA A C 1
ATOM 908 O O . ALA A 1 114 ? -0.846 0.045 8.008 1.00 98.12 114 ALA A O 1
ATOM 909 N N . GLY A 1 115 ? -0.025 -1.225 9.665 1.00 98.06 115 GLY A N 1
ATOM 910 C CA . GLY A 1 115 ? -0.878 -0.659 10.710 1.00 98.06 115 GLY A CA 1
ATOM 911 C C . GLY A 1 115 ? -0.641 0.837 10.932 1.00 98.06 115 GLY A C 1
ATOM 912 O O . GLY A 1 115 ? -1.598 1.582 11.148 1.00 98.06 115 GLY A O 1
ATOM 913 N N . LEU A 1 116 ? 0.608 1.307 10.821 1.00 98.06 116 LEU A N 1
ATOM 914 C CA . LEU A 1 116 ? 0.916 2.740 10.890 1.00 98.06 116 LEU A CA 1
ATOM 915 C C . LEU A 1 116 ? 0.340 3.498 9.690 1.00 98.06 116 LEU A C 1
ATOM 917 O O . LEU A 1 116 ? -0.267 4.551 9.885 1.00 98.06 116 LEU A O 1
ATOM 921 N N . CYS A 1 117 ? 0.448 2.939 8.482 1.00 98.12 117 CYS A N 1
ATOM 922 C CA . CYS A 1 117 ? -0.166 3.521 7.288 1.00 98.12 117 CYS A CA 1
ATOM 923 C C . CYS A 1 117 ? -1.694 3.619 7.419 1.00 98.12 117 CYS A C 1
ATOM 925 O O . CYS A 1 117 ? -2.259 4.680 7.158 1.00 98.12 117 CYS A O 1
ATOM 927 N N . VAL A 1 118 ? -2.367 2.552 7.873 1.00 98.31 118 VAL A N 1
ATOM 928 C CA . VAL A 1 118 ? -3.823 2.573 8.117 1.00 98.31 118 VAL A CA 1
ATOM 929 C C . VAL A 1 118 ? -4.175 3.646 9.141 1.00 98.31 118 VAL A C 1
ATOM 931 O O . VAL A 1 118 ? -5.062 4.463 8.899 1.00 98.31 118 VAL A O 1
ATOM 934 N N . LYS A 1 119 ? -3.453 3.695 10.265 1.00 98.06 119 LYS A N 1
ATOM 935 C CA . LYS A 1 119 ? -3.689 4.686 11.319 1.00 98.06 119 LYS A CA 1
ATOM 936 C C . LYS A 1 119 ? -3.580 6.118 10.797 1.00 98.06 119 LYS A C 1
ATOM 938 O O . LYS A 1 119 ? -4.423 6.951 11.133 1.00 98.06 119 LYS A O 1
ATOM 943 N N . GLU A 1 120 ? -2.569 6.406 9.983 1.00 97.62 120 GLU A N 1
ATOM 944 C CA . GLU A 1 120 ? -2.381 7.720 9.367 1.00 97.62 120 GLU A CA 1
ATOM 945 C C . GLU A 1 120 ? -3.524 8.067 8.402 1.00 97.62 120 GLU A C 1
ATOM 947 O O . GLU A 1 120 ? -4.142 9.127 8.537 1.00 97.62 120 GLU A O 1
ATOM 952 N N . LEU A 1 121 ? -3.869 7.156 7.485 1.00 97.56 121 LEU A N 1
ATOM 953 C CA . LEU A 1 121 ? -4.947 7.359 6.512 1.00 97.56 121 LEU A CA 1
ATOM 954 C C . LEU A 1 121 ? -6.301 7.573 7.186 1.00 97.56 121 LEU A C 1
ATOM 956 O O . LEU A 1 121 ? -7.039 8.495 6.831 1.00 97.56 121 LEU A O 1
ATOM 960 N N . VAL A 1 122 ? -6.633 6.747 8.178 1.00 97.31 122 VAL A N 1
ATOM 961 C CA . VAL A 1 122 ? -7.909 6.841 8.892 1.00 97.31 122 VAL A CA 1
ATOM 962 C C . VAL A 1 122 ? -7.977 8.141 9.676 1.00 97.31 122 VAL A C 1
ATOM 964 O O . VAL A 1 122 ? -8.954 8.876 9.547 1.00 97.31 122 VAL A O 1
ATOM 967 N N . LYS A 1 123 ? -6.925 8.491 10.422 1.00 96.75 123 LYS A N 1
ATOM 968 C CA . LYS A 1 123 ? -6.905 9.734 11.200 1.00 96.75 123 LYS A CA 1
ATOM 969 C C . LYS A 1 123 ? -7.069 10.974 10.313 1.00 96.75 123 LYS A C 1
ATOM 971 O O . LYS A 1 123 ? -7.823 11.874 10.678 1.00 96.75 123 LYS A O 1
ATOM 976 N N . ASN A 1 124 ? -6.391 11.009 9.167 1.00 96.69 124 ASN A N 1
ATOM 977 C CA . ASN A 1 124 ? -6.315 12.208 8.330 1.00 96.69 124 ASN A CA 1
ATOM 978 C C . ASN A 1 124 ? -7.460 12.318 7.312 1.00 96.69 124 ASN A C 1
ATOM 980 O O . ASN A 1 124 ? -7.840 13.429 6.938 1.00 96.69 124 ASN A O 1
ATOM 984 N N . HIS A 1 125 ? -8.009 11.191 6.849 1.00 96.38 125 HIS A N 1
ATOM 985 C CA . HIS A 1 125 ? -8.936 11.178 5.713 1.00 96.38 125 HIS A CA 1
ATOM 986 C C . HIS A 1 125 ? -10.215 10.373 5.951 1.00 96.38 125 HIS A C 1
ATOM 988 O O . HIS A 1 125 ? -11.264 10.773 5.437 1.00 96.38 125 HIS A O 1
ATOM 994 N N . TYR A 1 126 ? -10.160 9.278 6.720 1.00 96.56 126 TYR A N 1
ATOM 995 C CA . TYR A 1 126 ? -11.261 8.304 6.765 1.00 96.56 126 TYR A CA 1
ATOM 996 C C . TYR A 1 126 ? -11.941 8.107 8.126 1.00 96.56 126 TYR A C 1
ATOM 998 O O . TYR A 1 126 ? -12.773 7.217 8.269 1.00 96.56 126 TYR A O 1
ATOM 1006 N N . SER A 1 127 ? -11.694 8.982 9.101 1.00 95.25 127 SER A N 1
ATOM 1007 C CA . SER A 1 127 ? -12.270 8.901 10.455 1.00 95.25 127 SER A CA 1
ATOM 1008 C C . SER A 1 127 ? -13.802 8.940 10.494 1.00 95.25 127 SER A C 1
ATOM 1010 O O . SER A 1 127 ? -14.412 8.451 11.438 1.00 95.25 127 SER A O 1
ATOM 1012 N N . LYS A 1 128 ? -14.442 9.492 9.455 1.00 95.31 128 LYS A N 1
ATOM 1013 C CA . LYS A 1 128 ? -15.906 9.499 9.294 1.00 95.31 128 LYS A CA 1
ATOM 1014 C C . LYS A 1 128 ? -16.479 8.167 8.793 1.00 95.31 128 LYS A C 1
ATOM 1016 O O . LYS A 1 128 ? -17.691 7.993 8.846 1.00 95.31 128 LYS A O 1
ATOM 1021 N N . TYR A 1 129 ? -15.638 7.280 8.263 1.00 93.81 129 TYR A N 1
ATOM 1022 C CA . TYR A 1 129 ? -16.047 6.012 7.650 1.00 93.81 129 TYR A CA 1
ATOM 1023 C C . TYR A 1 129 ? -15.794 4.806 8.560 1.00 93.81 129 TYR A C 1
ATOM 1025 O O . TYR A 1 129 ? -16.375 3.754 8.325 1.00 93.81 129 TYR A O 1
ATOM 1033 N N . GLY A 1 130 ? -14.967 4.955 9.596 1.00 94.19 130 GLY A N 1
ATOM 1034 C CA . GLY A 1 130 ? -14.689 3.894 10.555 1.00 94.19 130 GLY A CA 1
ATOM 1035 C C . GLY A 1 130 ? -13.489 4.199 11.446 1.00 94.19 130 GLY A C 1
ATOM 1036 O O . GLY A 1 130 ? -12.880 5.272 11.389 1.00 94.19 130 GLY A O 1
ATOM 1037 N N . THR A 1 131 ? -13.150 3.221 12.270 1.00 95.44 131 THR A N 1
ATOM 1038 C CA . THR A 1 131 ? -11.966 3.195 13.129 1.00 95.44 131 THR A CA 1
ATOM 1039 C C . THR A 1 131 ? -10.823 2.442 12.452 1.00 95.44 131 THR A C 1
ATOM 1041 O O . THR A 1 131 ? -11.019 1.758 11.458 1.00 95.44 131 THR A O 1
ATOM 1044 N N . CYS A 1 132 ? -9.606 2.519 13.000 1.00 94.69 132 CYS A N 1
ATOM 1045 C CA . CYS A 1 132 ? -8.439 1.847 12.408 1.00 94.69 132 CYS A CA 1
ATOM 1046 C C . CYS A 1 132 ? -8.603 0.322 12.275 1.00 94.69 132 CYS A C 1
ATOM 1048 O O . CYS A 1 132 ? -7.948 -0.272 11.430 1.00 94.69 132 CYS A O 1
ATOM 1050 N N . ASN A 1 133 ? -9.459 -0.301 13.092 1.00 95.69 133 ASN A N 1
ATOM 1051 C CA . ASN A 1 133 ? -9.694 -1.747 13.068 1.00 95.69 133 ASN A CA 1
ATOM 1052 C C . ASN A 1 133 ? -10.627 -2.180 11.931 1.00 95.69 133 ASN A C 1
ATOM 1054 O O . ASN A 1 133 ? -10.643 -3.356 11.573 1.00 95.69 133 ASN A O 1
ATOM 1058 N N . ASP A 1 134 ? -11.387 -1.236 11.373 1.00 96.38 134 ASP A N 1
ATOM 1059 C CA . ASP A 1 134 ? -12.318 -1.485 10.272 1.00 96.38 134 ASP A CA 1
ATOM 1060 C C . ASP A 1 134 ? -11.604 -1.514 8.917 1.00 96.38 134 ASP A C 1
ATOM 1062 O O . ASP A 1 134 ? -12.188 -1.942 7.927 1.00 96.38 134 ASP A O 1
ATOM 1066 N N . PHE A 1 135 ? -10.339 -1.084 8.881 1.00 97.81 135 PHE A N 1
ATOM 1067 C CA . PHE A 1 135 ? -9.549 -0.970 7.664 1.00 97.81 135 PHE A CA 1
ATOM 1068 C C . PHE A 1 135 ? -8.302 -1.845 7.706 1.00 97.81 135 PHE A C 1
ATOM 1070 O O . PHE A 1 135 ? -7.704 -2.094 8.756 1.00 97.81 135 PHE A O 1
ATOM 1077 N N . TYR A 1 136 ? -7.857 -2.262 6.529 1.00 98.12 136 TYR A N 1
ATOM 1078 C CA . TYR A 1 136 ? -6.571 -2.927 6.352 1.00 98.12 136 TYR A CA 1
ATOM 1079 C C . TYR A 1 136 ? -5.974 -2.602 4.986 1.00 98.12 136 TYR A C 1
ATOM 1081 O O . TYR A 1 136 ? -6.663 -2.155 4.070 1.00 98.12 136 TYR A O 1
ATOM 1089 N N . LEU A 1 137 ? -4.667 -2.829 4.847 1.00 98.44 137 LEU A N 1
ATOM 1090 C CA . LEU A 1 137 ? -4.022 -2.758 3.543 1.00 98.44 137 LEU A CA 1
ATOM 1091 C C . LEU A 1 137 ? -4.077 -4.113 2.846 1.00 98.44 137 LEU A C 1
ATOM 1093 O O . LEU A 1 137 ? -3.865 -5.162 3.463 1.00 98.44 137 LEU A O 1
ATOM 1097 N N . SER A 1 138 ? -4.321 -4.070 1.545 1.00 98.12 138 SER A N 1
ATOM 1098 C CA . SER A 1 138 ? -4.279 -5.229 0.664 1.00 98.12 138 SER A CA 1
ATOM 1099 C C . SER A 1 138 ? -3.241 -5.019 -0.424 1.00 98.12 138 SER A C 1
ATOM 1101 O O . SER A 1 138 ? -3.198 -3.974 -1.068 1.00 98.12 138 SER A O 1
ATOM 1103 N N . GLU A 1 139 ? -2.433 -6.041 -0.654 1.00 97.38 139 GLU A N 1
ATOM 1104 C CA . GLU A 1 139 ? -1.604 -6.176 -1.837 1.00 97.38 139 GLU A CA 1
ATOM 1105 C C . GLU A 1 139 ? -2.437 -6.787 -2.962 1.00 97.38 139 GLU A C 1
ATOM 1107 O O . GLU A 1 139 ? -2.994 -7.881 -2.823 1.00 97.38 139 GLU A O 1
ATOM 1112 N N . ILE A 1 140 ? -2.487 -6.093 -4.092 1.00 96.62 140 ILE A N 1
ATOM 1113 C CA . ILE A 1 140 ? -3.216 -6.521 -5.276 1.00 96.62 140 ILE A CA 1
ATOM 1114 C C . ILE A 1 140 ? -2.230 -6.709 -6.415 1.00 96.62 140 ILE A C 1
ATOM 1116 O O . ILE A 1 140 ? -1.574 -5.756 -6.838 1.00 96.62 140 ILE A O 1
ATOM 1120 N N . ILE A 1 141 ? -2.166 -7.929 -6.938 1.00 96.12 141 ILE A N 1
ATOM 1121 C CA . ILE A 1 141 ? -1.449 -8.247 -8.168 1.00 96.12 141 ILE A CA 1
ATOM 1122 C C . ILE A 1 141 ? -2.463 -8.296 -9.304 1.00 96.12 141 ILE A C 1
ATOM 1124 O O . ILE A 1 141 ? -3.488 -8.979 -9.208 1.00 96.12 141 ILE A O 1
ATOM 1128 N N . GLY A 1 142 ? -2.185 -7.573 -10.381 1.00 94.69 142 GLY A N 1
ATOM 1129 C CA . GLY A 1 142 ? -3.089 -7.438 -11.514 1.00 94.69 142 GLY A CA 1
ATOM 1130 C C . GLY A 1 142 ? -2.369 -7.255 -12.841 1.00 94.69 142 GLY A C 1
ATOM 1131 O O . GLY A 1 142 ? -1.149 -7.385 -12.937 1.00 94.69 142 GLY A O 1
ATOM 1132 N N . ARG A 1 143 ? -3.152 -6.978 -13.882 1.00 91.94 143 ARG A N 1
ATOM 1133 C CA . ARG A 1 143 ? -2.667 -6.639 -15.225 1.00 91.94 143 ARG A CA 1
ATOM 1134 C C . ARG A 1 143 ? -3.204 -5.285 -15.639 1.00 91.94 143 ARG A C 1
ATOM 1136 O O . ARG A 1 143 ? -4.373 -4.992 -15.393 1.00 91.94 143 ARG A O 1
ATOM 1143 N N . ILE A 1 144 ? -2.372 -4.509 -16.324 1.00 88.31 144 ILE A N 1
ATOM 1144 C CA . ILE A 1 144 ? -2.803 -3.283 -16.989 1.00 88.31 144 ILE A CA 1
ATOM 1145 C C . ILE A 1 144 ? -2.990 -3.589 -18.469 1.00 88.31 144 ILE A C 1
ATOM 1147 O O . ILE A 1 144 ? -2.072 -4.088 -19.119 1.00 88.31 144 ILE A O 1
ATOM 1151 N N . GLN A 1 145 ? -4.175 -3.308 -18.998 1.00 83.94 145 GLN A N 1
ATOM 1152 C CA . GLN A 1 145 ? -4.488 -3.504 -20.411 1.00 83.94 145 GLN A CA 1
ATOM 1153 C C . GLN A 1 145 ? -5.178 -2.259 -20.971 1.00 83.94 145 GLN A C 1
ATOM 1155 O O . GLN A 1 145 ? -5.992 -1.650 -20.266 1.00 83.94 145 GLN A O 1
ATOM 1160 N N . PRO A 1 146 ? -4.869 -1.860 -22.216 1.00 77.31 146 PRO A N 1
ATOM 1161 C CA . PRO A 1 146 ? -5.571 -0.763 -22.859 1.00 77.31 146 PRO A CA 1
ATOM 1162 C C . PRO A 1 146 ? -7.033 -1.159 -23.084 1.00 77.31 146 PRO A C 1
ATOM 1164 O O . PRO A 1 146 ? -7.337 -2.290 -23.467 1.00 77.31 146 PRO A O 1
ATOM 1167 N N . ILE A 1 147 ? -7.946 -0.223 -22.853 1.00 74.44 147 ILE A N 1
ATOM 1168 C CA . ILE A 1 147 ? -9.364 -0.406 -23.142 1.00 74.44 147 ILE A CA 1
ATOM 1169 C C . ILE A 1 147 ? -9.543 -0.259 -24.654 1.00 74.44 147 ILE A C 1
ATOM 1171 O O . ILE A 1 147 ? -9.519 0.843 -25.199 1.00 74.44 147 ILE A O 1
ATOM 1175 N N . SER A 1 148 ? -9.721 -1.387 -25.337 1.00 62.56 148 SER A N 1
ATOM 1176 C CA . SER A 1 148 ? -9.809 -1.488 -26.799 1.00 62.56 148 SER A CA 1
ATOM 1177 C C . SER A 1 148 ? -11.050 -0.826 -27.414 1.00 62.56 148 SER A C 1
ATOM 1179 O O . SER A 1 148 ? -11.113 -0.671 -28.629 1.00 62.56 148 SER A O 1
ATOM 1181 N N . THR A 1 149 ? -12.029 -0.405 -26.609 1.00 57.31 149 THR A N 1
ATOM 1182 C CA . THR A 1 149 ? -13.291 0.185 -27.088 1.00 57.31 149 THR A CA 1
ATOM 1183 C C . THR A 1 149 ? -13.256 1.706 -27.274 1.00 57.31 149 THR A C 1
ATOM 1185 O O . THR A 1 149 ? -14.211 2.268 -27.802 1.00 57.31 149 THR A O 1
ATOM 1188 N N . LEU A 1 150 ? -12.174 2.387 -26.879 1.00 55.88 150 LEU A N 1
ATOM 1189 C CA . LEU A 1 150 ? -11.997 3.831 -27.074 1.00 55.88 150 LEU A CA 1
ATOM 1190 C C . LEU A 1 150 ? -11.121 4.093 -28.304 1.00 55.88 150 LEU A C 1
ATOM 1192 O O . LEU A 1 150 ? -9.975 4.518 -28.204 1.00 55.88 150 LEU A O 1
ATOM 1196 N N . THR A 1 151 ? -11.667 3.841 -29.492 1.00 52.94 151 THR A N 1
ATOM 1197 C CA . THR A 1 151 ? -10.986 4.072 -30.781 1.00 52.94 151 THR A CA 1
ATOM 1198 C C . THR A 1 151 ? -10.814 5.557 -31.139 1.00 52.94 151 THR A C 1
ATOM 1200 O O . THR A 1 151 ? -10.313 5.866 -32.215 1.00 52.94 151 THR A O 1
ATOM 1203 N N . SER A 1 152 ? -11.227 6.487 -30.270 1.00 54.31 152 SER A N 1
ATOM 1204 C CA . SER A 1 152 ? -11.287 7.926 -30.563 1.00 54.31 152 SER A CA 1
ATOM 1205 C C . SER A 1 152 ? -10.436 8.823 -29.655 1.00 54.31 152 SER A C 1
ATOM 1207 O O . SER A 1 152 ? -10.479 10.040 -29.828 1.00 54.31 152 SER A O 1
ATOM 1209 N N . SER A 1 153 ? -9.675 8.289 -28.691 1.00 54.66 153 SER A N 1
ATOM 1210 C CA . SER A 1 153 ? -8.775 9.101 -27.855 1.00 54.66 153 SER A CA 1
ATOM 1211 C C . SER A 1 153 ? -7.321 8.988 -28.318 1.00 54.66 153 SER A C 1
ATOM 1213 O O . SER A 1 153 ? -6.810 7.894 -28.532 1.00 54.66 153 SER A O 1
ATOM 1215 N N . SER A 1 154 ? -6.625 10.126 -28.420 1.00 58.75 154 SER A N 1
ATOM 1216 C CA . SER A 1 154 ? -5.199 10.205 -28.790 1.00 58.75 154 SER A CA 1
ATOM 1217 C C . SER A 1 154 ? -4.259 9.523 -27.788 1.00 58.75 154 SER A C 1
ATOM 1219 O O . SER A 1 154 ? -3.083 9.329 -28.081 1.00 58.75 154 SER A O 1
ATOM 1221 N N . SER A 1 155 ? -4.775 9.170 -26.608 1.00 57.59 155 SER A N 1
ATOM 1222 C CA . SER A 1 155 ? -4.060 8.457 -25.555 1.00 57.59 155 SER A CA 1
ATOM 1223 C C . SER A 1 155 ? -4.826 7.181 -25.189 1.00 57.59 155 SER A C 1
ATOM 1225 O O . SER A 1 155 ? -6.045 7.254 -24.993 1.00 57.59 155 SER A O 1
ATOM 1227 N N . PRO A 1 156 ? -4.151 6.021 -25.074 1.00 61.03 156 PRO A N 1
ATOM 1228 C CA . PRO A 1 156 ? -4.791 4.788 -24.635 1.00 61.03 156 PRO A CA 1
ATOM 1229 C C . PRO A 1 156 ? -5.258 4.936 -23.184 1.00 61.03 156 PRO A C 1
ATOM 1231 O O . PRO A 1 156 ? -4.473 5.286 -22.302 1.00 61.03 156 PRO A O 1
ATOM 1234 N N . VAL A 1 157 ? -6.539 4.657 -22.935 1.00 69.75 157 VAL A N 1
ATOM 1235 C CA . VAL A 1 157 ? -7.062 4.522 -21.573 1.00 69.75 157 VAL A CA 1
ATOM 1236 C C . VAL A 1 157 ? -6.680 3.143 -21.061 1.00 69.75 157 VAL A C 1
ATOM 1238 O O . VAL A 1 157 ? -6.989 2.136 -21.694 1.00 69.75 157 VAL A O 1
ATOM 1241 N N . TRP A 1 158 ? -6.017 3.088 -19.913 1.00 77.56 158 TRP A N 1
ATOM 1242 C CA . TRP A 1 158 ? -5.579 1.839 -19.303 1.00 77.56 158 TRP A CA 1
ATOM 1243 C C . TRP A 1 158 ? -6.568 1.379 -18.235 1.00 77.56 158 TRP A C 1
ATOM 1245 O O . TRP A 1 158 ? -7.066 2.187 -17.455 1.00 77.56 158 TRP A O 1
ATOM 1255 N N . SER A 1 159 ? -6.834 0.077 -18.196 1.00 83.38 159 SER A N 1
ATOM 1256 C CA . SER A 1 159 ? -7.630 -0.581 -17.160 1.00 83.38 159 SER A CA 1
ATOM 1257 C C . SER A 1 159 ? -6.749 -1.498 -16.324 1.00 83.38 159 SER A C 1
ATOM 1259 O O . SER A 1 159 ? -5.867 -2.167 -16.860 1.00 83.38 159 SER A O 1
ATOM 1261 N N . PHE A 1 160 ? -6.997 -1.539 -15.016 1.00 88.75 160 PHE A N 1
ATOM 1262 C CA . PHE A 1 160 ? -6.366 -2.488 -14.106 1.00 88.75 160 PHE A CA 1
ATOM 1263 C C . PHE A 1 160 ? -7.331 -3.642 -13.822 1.00 88.75 160 PHE A C 1
ATOM 1265 O O . PHE A 1 160 ? -8.445 -3.422 -13.351 1.00 88.75 160 PHE A O 1
ATOM 1272 N N . THR A 1 161 ? -6.896 -4.869 -14.097 1.00 90.69 161 THR A N 1
ATOM 1273 C CA . THR A 1 161 ? -7.658 -6.089 -13.804 1.00 90.69 161 THR A CA 1
ATOM 1274 C C . THR A 1 161 ? -6.987 -6.854 -12.671 1.00 90.69 161 THR A C 1
ATOM 1276 O O . THR A 1 161 ? -5.858 -7.324 -12.824 1.00 90.69 161 THR A O 1
ATOM 1279 N N . GLU A 1 162 ? -7.694 -6.992 -11.549 1.00 92.88 162 GLU A N 1
ATOM 1280 C CA . GLU A 1 162 ? -7.267 -7.765 -10.377 1.00 92.88 162 GLU A CA 1
ATOM 1281 C C . GLU A 1 162 ? -7.086 -9.253 -10.739 1.00 92.88 162 GLU A C 1
ATOM 1283 O O . GLU A 1 162 ? -7.942 -9.844 -11.397 1.00 92.88 162 GLU A O 1
ATOM 1288 N N . GLN A 1 163 ? -5.970 -9.862 -10.324 1.00 93.50 163 GLN A N 1
ATOM 1289 C CA . GLN A 1 163 ? -5.685 -11.298 -10.505 1.00 93.50 163 GLN A CA 1
ATOM 1290 C C . GLN A 1 163 ? -5.555 -12.017 -9.161 1.00 93.50 163 GLN A C 1
ATOM 1292 O O . GLN A 1 163 ? -6.048 -13.130 -8.991 1.00 93.50 163 GLN A O 1
ATOM 1297 N N . LYS A 1 164 ? -4.888 -11.380 -8.194 1.00 94.50 164 LYS A N 1
ATOM 1298 C CA . LYS A 1 164 ? -4.694 -11.907 -6.843 1.00 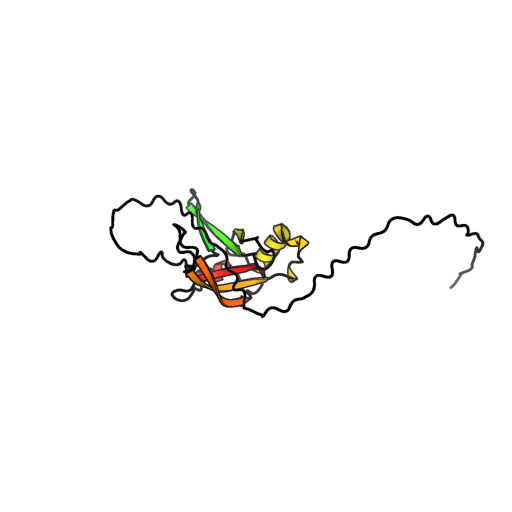94.50 164 LYS A CA 1
ATOM 1299 C C . LYS A 1 164 ? -4.769 -10.776 -5.828 1.00 94.50 164 LYS A C 1
ATOM 1301 O O . LYS A 1 164 ? -4.239 -9.695 -6.064 1.00 94.50 164 LYS A O 1
ATOM 1306 N N . ILE A 1 165 ? -5.375 -11.071 -4.684 1.00 96.44 165 ILE A N 1
ATOM 1307 C CA . ILE A 1 165 ? -5.419 -10.206 -3.507 1.00 96.44 165 ILE A CA 1
ATOM 1308 C C . ILE A 1 165 ? -4.791 -10.932 -2.319 1.00 96.44 165 ILE A C 1
ATOM 1310 O O . ILE A 1 165 ? -5.015 -12.128 -2.118 1.00 96.44 165 ILE A O 1
ATOM 1314 N N . ARG A 1 166 ? -4.006 -10.205 -1.529 1.00 96.56 166 ARG A N 1
ATOM 1315 C CA . ARG A 1 166 ? -3.486 -10.658 -0.240 1.00 96.56 166 ARG A CA 1
ATOM 1316 C C . ARG A 1 166 ? -3.649 -9.538 0.778 1.00 96.56 166 ARG A C 1
ATOM 1318 O O . ARG A 1 166 ? -3.202 -8.422 0.548 1.00 96.56 166 ARG A O 1
ATOM 1325 N N . ARG A 1 167 ? -4.248 -9.844 1.926 1.00 97.44 167 ARG A N 1
ATOM 1326 C CA . ARG A 1 167 ? -4.252 -8.928 3.069 1.00 97.44 167 ARG A CA 1
ATOM 1327 C C . ARG A 1 167 ? -2.840 -8.826 3.653 1.00 97.44 167 ARG A C 1
ATOM 1329 O O . ARG A 1 167 ? -2.196 -9.850 3.875 1.00 97.44 167 ARG A O 1
ATOM 1336 N N . ILE A 1 168 ? -2.385 -7.603 3.894 1.00 98.00 168 ILE A N 1
ATOM 1337 C CA . ILE A 1 168 ? -1.091 -7.306 4.515 1.00 98.00 168 ILE A CA 1
ATOM 1338 C C . ILE A 1 168 ? -1.287 -7.311 6.033 1.00 98.00 168 ILE A C 1
ATOM 1340 O O . ILE A 1 168 ? -2.255 -6.727 6.536 1.00 98.00 168 ILE A O 1
ATOM 1344 N N . ASP A 1 169 ? -0.397 -7.985 6.763 1.00 97.56 169 ASP A N 1
ATOM 1345 C CA . ASP A 1 169 ? -0.473 -8.001 8.227 1.00 97.56 169 ASP A CA 1
ATOM 1346 C C . ASP A 1 169 ? -0.165 -6.608 8.790 1.00 97.56 169 ASP A C 1
ATOM 1348 O O . ASP A 1 169 ? 0.699 -5.893 8.281 1.00 97.56 169 ASP A O 1
ATOM 1352 N N . SER A 1 170 ? -0.840 -6.206 9.868 1.00 97.56 170 SER A N 1
ATOM 1353 C CA . SER A 1 170 ? -0.644 -4.880 10.470 1.00 97.56 170 SER A CA 1
ATOM 1354 C C . SER A 1 170 ? 0.799 -4.610 10.914 1.00 97.56 170 SER A C 1
ATOM 1356 O O . SER A 1 170 ? 1.210 -3.448 10.969 1.00 97.56 170 SER A O 1
ATOM 1358 N N . ASN A 1 171 ? 1.562 -5.659 11.226 1.00 97.88 171 ASN A N 1
ATOM 1359 C CA . ASN A 1 171 ? 2.951 -5.569 11.671 1.00 97.88 171 ASN A CA 1
ATOM 1360 C C . ASN A 1 171 ? 3.957 -5.706 10.518 1.00 97.88 171 ASN A C 1
ATOM 1362 O O . ASN A 1 171 ? 5.152 -5.484 10.721 1.00 97.88 171 ASN A O 1
ATOM 1366 N N . GLU A 1 172 ? 3.496 -6.049 9.314 1.00 97.50 172 GLU A N 1
ATOM 1367 C CA . GLU A 1 172 ? 4.342 -6.193 8.134 1.00 97.50 172 GLU A CA 1
ATOM 1368 C C . GLU A 1 172 ? 4.925 -4.829 7.734 1.00 97.50 172 GLU A C 1
ATOM 1370 O O . GLU A 1 172 ? 4.223 -3.810 7.695 1.00 97.50 172 GLU A O 1
ATOM 1375 N N . LYS A 1 173 ? 6.235 -4.798 7.467 1.00 97.25 173 LYS A N 1
ATOM 1376 C CA . LYS A 1 173 ? 6.941 -3.590 7.029 1.00 97.25 173 LYS A CA 1
ATOM 1377 C C . LYS A 1 173 ? 6.676 -3.351 5.553 1.00 97.25 173 LYS A C 1
ATOM 1379 O O . LYS A 1 173 ? 6.937 -4.214 4.720 1.00 97.25 173 LYS A O 1
ATOM 1384 N N . ILE A 1 174 ? 6.222 -2.148 5.224 1.00 96.75 174 ILE A N 1
ATOM 1385 C CA . ILE A 1 174 ? 5.786 -1.842 3.861 1.00 96.75 174 ILE A CA 1
ATOM 1386 C C . ILE A 1 174 ? 6.952 -1.812 2.872 1.00 96.75 174 ILE A C 1
ATOM 1388 O O . ILE A 1 174 ? 6.812 -2.311 1.764 1.00 96.75 174 ILE A O 1
ATOM 1392 N N . LEU A 1 175 ? 8.110 -1.262 3.246 1.00 94.19 175 LEU A N 1
ATOM 1393 C CA . LEU A 1 175 ? 9.252 -1.205 2.325 1.00 94.19 175 LEU A CA 1
ATOM 1394 C C . LEU A 1 175 ? 9.770 -2.596 1.941 1.00 94.19 175 LEU A C 1
ATOM 1396 O O . LEU A 1 175 ? 10.095 -2.811 0.777 1.00 94.19 175 LEU A O 1
ATOM 1400 N N . SER A 1 176 ? 9.765 -3.543 2.883 1.00 93.12 176 SER A N 1
ATOM 1401 C CA . SER A 1 176 ? 10.164 -4.934 2.643 1.00 93.12 176 SER A CA 1
ATOM 1402 C C . SER A 1 176 ? 9.314 -5.600 1.558 1.00 93.12 176 SER A C 1
ATOM 1404 O O . SER A 1 176 ? 9.848 -6.309 0.715 1.00 93.12 176 SER A O 1
ATOM 1406 N N . LEU A 1 177 ? 8.012 -5.288 1.476 1.00 92.25 177 LEU A N 1
ATOM 1407 C CA . LEU A 1 177 ? 7.139 -5.806 0.411 1.00 92.25 177 LEU A CA 1
ATOM 1408 C C . LEU A 1 177 ? 7.682 -5.518 -0.990 1.00 92.25 177 LEU A C 1
ATOM 1410 O O . LEU A 1 177 ? 7.659 -6.395 -1.850 1.00 92.25 177 LEU A O 1
ATOM 1414 N N . PHE A 1 178 ? 8.152 -4.293 -1.216 1.00 92.25 178 PHE A N 1
ATOM 1415 C CA . PHE A 1 178 ? 8.604 -3.842 -2.532 1.00 92.25 178 PHE A CA 1
ATOM 1416 C C . PHE A 1 178 ? 10.056 -4.216 -2.826 1.00 92.25 178 PHE A C 1
ATOM 1418 O O . PHE A 1 178 ? 10.430 -4.346 -3.986 1.00 92.25 178 PHE A O 1
ATOM 1425 N N . GLN A 1 179 ? 10.878 -4.361 -1.787 1.00 90.31 179 GLN A N 1
ATOM 1426 C CA . GLN A 1 179 ? 12.297 -4.686 -1.931 1.00 90.31 179 GLN A CA 1
ATOM 1427 C C . GLN A 1 179 ? 12.531 -6.192 -2.073 1.00 90.31 179 GLN A C 1
ATOM 1429 O O . GLN A 1 179 ? 13.379 -6.606 -2.860 1.00 90.31 179 GLN A O 1
ATOM 1434 N N . ASP A 1 180 ? 11.751 -7.001 -1.356 1.00 90.25 180 ASP A N 1
ATOM 1435 C CA . ASP A 1 180 ? 11.995 -8.441 -1.244 1.00 90.25 180 ASP A CA 1
ATOM 1436 C C . ASP A 1 180 ? 11.206 -9.248 -2.279 1.00 90.25 180 ASP A C 1
ATOM 1438 O O . ASP A 1 180 ? 11.485 -10.425 -2.517 1.00 90.25 180 ASP A O 1
ATOM 1442 N N . THR A 1 181 ? 10.194 -8.639 -2.901 1.00 88.75 181 THR A N 1
ATOM 1443 C CA . THR A 1 181 ? 9.332 -9.328 -3.859 1.00 88.75 181 THR A CA 1
ATOM 1444 C C . THR A 1 181 ? 9.082 -8.469 -5.084 1.00 88.75 181 THR A C 1
ATOM 1446 O O . THR A 1 181 ? 9.012 -7.247 -5.003 1.00 88.75 181 THR A O 1
ATOM 1449 N N . SER A 1 182 ? 8.866 -9.118 -6.224 1.00 88.38 182 SER A N 1
ATOM 1450 C CA . SER A 1 182 ? 8.544 -8.457 -7.484 1.00 88.38 182 SER A CA 1
ATOM 1451 C C . SER A 1 182 ? 7.304 -9.097 -8.106 1.00 88.38 182 SER A C 1
ATOM 1453 O O . SER A 1 182 ? 7.138 -10.319 -8.005 1.00 88.38 182 SER A O 1
ATOM 1455 N N . PRO A 1 183 ? 6.419 -8.319 -8.750 1.00 88.69 183 PRO A N 1
ATOM 1456 C CA . PRO A 1 183 ? 5.334 -8.882 -9.537 1.00 88.69 183 PRO A CA 1
ATOM 1457 C C . PRO A 1 183 ? 5.899 -9.765 -10.653 1.00 88.69 183 PRO A C 1
ATOM 1459 O O . PRO A 1 183 ? 6.931 -9.461 -11.249 1.00 88.69 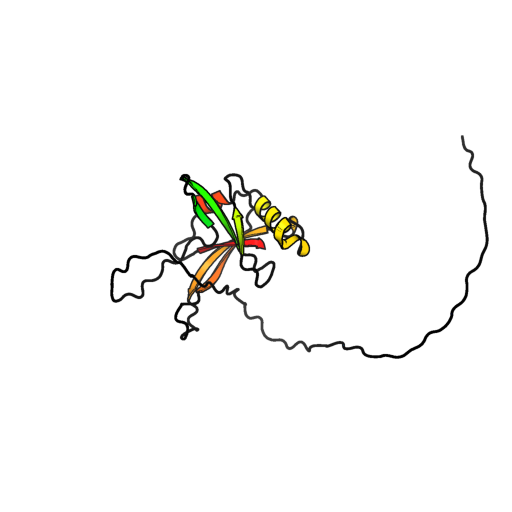183 PRO A O 1
ATOM 1462 N N . GLY A 1 184 ? 5.217 -10.872 -10.951 1.00 87.75 184 GLY A N 1
ATOM 1463 C CA . GLY A 1 184 ? 5.588 -11.726 -12.082 1.00 87.75 184 GLY A CA 1
ATOM 1464 C C . GLY A 1 184 ? 5.547 -10.972 -13.418 1.00 87.75 184 GLY A C 1
ATOM 1465 O O . GLY A 1 184 ? 4.933 -9.913 -13.536 1.00 87.75 184 GLY A O 1
ATOM 1466 N N . TYR A 1 185 ? 6.178 -11.529 -14.454 1.00 86.56 185 TYR A N 1
ATOM 1467 C CA . TYR A 1 185 ? 6.258 -10.883 -15.767 1.00 86.56 185 TYR A CA 1
ATOM 1468 C C . TYR A 1 185 ? 4.874 -10.507 -16.327 1.00 86.56 185 TYR A C 1
ATOM 1470 O O . TYR A 1 185 ? 3.950 -11.324 -16.355 1.00 86.56 185 TYR A O 1
ATOM 1478 N N . GLY A 1 186 ? 4.736 -9.257 -16.780 1.00 86.81 186 GLY A N 1
ATOM 1479 C CA . GLY A 1 186 ? 3.477 -8.713 -17.299 1.00 86.81 186 GLY A CA 1
ATOM 1480 C C . GLY A 1 186 ? 2.401 -8.457 -16.236 1.00 86.81 186 GLY A C 1
ATOM 1481 O O . GLY A 1 186 ? 1.258 -8.166 -16.595 1.00 86.81 186 GLY A O 1
ATOM 1482 N N . LEU A 1 187 ? 2.738 -8.580 -14.950 1.00 92.38 187 LEU A N 1
ATOM 1483 C CA . LEU A 1 187 ? 1.884 -8.212 -13.827 1.00 92.38 187 LEU A CA 1
ATOM 1484 C C . LEU A 1 187 ? 2.374 -6.916 -13.187 1.00 92.38 187 LEU A C 1
ATOM 1486 O O . LEU A 1 187 ? 3.539 -6.537 -13.294 1.00 92.38 187 LEU A O 1
ATOM 1490 N N . CYS A 1 188 ? 1.462 -6.266 -12.482 1.00 93.56 188 CYS A N 1
ATOM 1491 C CA . CYS A 1 188 ? 1.751 -5.104 -11.669 1.00 93.56 188 CYS A CA 1
ATOM 1492 C C . CYS A 1 188 ? 1.160 -5.260 -10.271 1.00 93.56 188 CYS A C 1
ATOM 1494 O O . CYS A 1 188 ? 0.202 -6.013 -10.064 1.00 93.56 188 CYS A O 1
ATOM 1496 N N . ARG A 1 189 ? 1.730 -4.530 -9.317 1.00 95.31 189 ARG A N 1
ATOM 1497 C CA . ARG A 1 189 ? 1.266 -4.469 -7.935 1.00 95.31 189 ARG A CA 1
ATOM 1498 C C . ARG A 1 189 ? 0.710 -3.095 -7.611 1.00 95.31 189 ARG A C 1
ATOM 1500 O O . ARG A 1 189 ? 1.282 -2.069 -7.985 1.00 95.31 189 ARG A O 1
ATOM 1507 N N . ARG A 1 190 ? -0.394 -3.086 -6.867 1.00 95.50 190 ARG A N 1
ATOM 1508 C CA . ARG A 1 190 ? -0.908 -1.906 -6.168 1.00 95.50 190 ARG A CA 1
ATOM 1509 C C . ARG A 1 190 ? -1.319 -2.262 -4.745 1.00 95.50 190 ARG A C 1
ATOM 1511 O O . ARG A 1 190 ? -1.740 -3.383 -4.475 1.00 95.50 190 ARG A O 1
ATOM 1518 N N . ILE A 1 191 ? -1.193 -1.297 -3.850 1.00 97.69 191 ILE A N 1
ATOM 1519 C CA . ILE A 1 191 ? -1.623 -1.368 -2.460 1.00 97.69 191 ILE A CA 1
ATOM 1520 C C . ILE A 1 191 ? -2.927 -0.596 -2.320 1.00 97.69 191 ILE A C 1
ATOM 1522 O O . ILE A 1 191 ? -3.016 0.569 -2.709 1.00 97.69 191 ILE A O 1
ATOM 1526 N N . GLU A 1 192 ? -3.929 -1.241 -1.744 1.00 97.75 192 GLU A N 1
ATOM 1527 C CA . GLU A 1 192 ? -5.254 -0.670 -1.526 1.00 97.75 192 GLU A CA 1
ATOM 1528 C C . GLU A 1 192 ? -5.599 -0.598 -0.046 1.00 97.75 192 GLU A C 1
ATOM 1530 O O . GLU A 1 192 ? -5.265 -1.504 0.717 1.00 97.75 192 GLU A O 1
ATOM 1535 N N . LEU A 1 193 ? -6.324 0.452 0.335 1.00 98.19 193 LEU A N 1
ATOM 1536 C CA . LEU A 1 193 ? -7.062 0.501 1.588 1.00 98.19 193 LEU A CA 1
ATOM 1537 C C . LEU A 1 193 ? -8.419 -0.173 1.365 1.00 98.19 193 LEU A C 1
ATOM 1539 O O . LEU A 1 193 ? -9.173 0.219 0.469 1.00 98.19 193 LEU A O 1
ATOM 1543 N N . SER A 1 194 ? -8.699 -1.207 2.152 1.00 93.06 194 SER A N 1
ATOM 1544 C CA . SER A 1 194 ? -9.949 -1.975 2.130 1.00 93.06 194 SER A CA 1
ATOM 1545 C C . SER A 1 194 ? -10.670 -1.880 3.461 1.00 93.06 194 SER A C 1
ATOM 1547 O O . SER A 1 194 ? -9.969 -1.740 4.491 1.00 93.06 194 SER A O 1
#